Protein AF-A0A6M5YRH9-F1 (afdb_monomer)

Radius of gyration: 22.27 Å; Cα contacts (8 Å, |Δi|>4): 308; chains: 1; bounding box: 67×37×64 Å

Sequence (231 aa):
MSGNTPHVPVARMDIPPKGGAGCLIFTTLFVGFCVALSAFHLVTYSEPPTDGVVAAVLWLSLTTLTLGSAVYAAGGLGPCAVVCLGTFSSRTFVEVSLEGDRIVIAFGYEMFRRRFYYLTVARGQIVSLEMRSGQATALAGRDMDDWHVALWYRDPTRAKRKHIEGVRDDEVYVVCPPRAKVTTEVFLRSVVTFLCSVGVELHPVAKENAFRVVAIDGDPLTPPSPPGLSV

Nearest PDB structures (foldseek):
  4l9c-assembly1_A  TM=6.217E-01  e=6.849E+00  Homo sapiens
  5d3y-assembly2_B  TM=3.393E-01  e=4.853E+00  Homo sapiens

Structure (mmCIF, N/CA/C/O backbone):
data_AF-A0A6M5YRH9-F1
#
_entry.id   AF-A0A6M5YRH9-F1
#
loop_
_atom_site.group_PDB
_atom_site.id
_atom_site.type_symbol
_atom_site.label_atom_id
_atom_site.label_alt_id
_atom_site.label_comp_id
_atom_site.label_asym_id
_atom_site.label_entity_id
_atom_site.label_seq_id
_atom_site.pdbx_PDB_ins_code
_atom_site.Cartn_x
_atom_site.Cartn_y
_atom_site.Cartn_z
_atom_site.occupancy
_atom_site.B_iso_or_equiv
_atom_site.auth_seq_id
_atom_site.auth_comp_id
_atom_site.auth_asym_id
_atom_site.auth_atom_id
_atom_site.pdbx_PDB_model_num
ATOM 1 N N . MET A 1 1 ? 17.687 12.138 14.989 1.00 31.41 1 MET A N 1
ATOM 2 C CA . MET A 1 1 ? 18.124 10.866 15.599 1.00 31.41 1 MET A CA 1
ATOM 3 C C . MET A 1 1 ? 17.185 10.582 16.761 1.00 31.41 1 MET A C 1
ATOM 5 O O . MET A 1 1 ? 17.379 11.149 17.824 1.00 31.41 1 MET A O 1
ATOM 9 N N . SER A 1 2 ? 16.102 9.836 16.519 1.00 33.50 2 SER A N 1
ATOM 10 C CA . SER A 1 2 ? 15.152 9.440 17.569 1.00 33.50 2 SER A CA 1
ATOM 11 C C . SER A 1 2 ? 15.624 8.115 18.159 1.00 33.50 2 SER A C 1
ATOM 13 O O . SER A 1 2 ? 16.037 7.235 17.402 1.00 33.50 2 SER A O 1
ATOM 15 N N . GLY A 1 3 ? 15.649 8.014 19.486 1.00 35.12 3 GLY A N 1
ATOM 16 C CA . GLY A 1 3 ? 16.091 6.820 20.199 1.00 35.12 3 GLY A CA 1
ATOM 17 C C . GLY A 1 3 ? 15.254 5.604 19.812 1.00 35.12 3 GLY A C 1
ATOM 18 O O . GLY A 1 3 ? 14.036 5.690 19.717 1.00 35.12 3 GLY A O 1
ATOM 19 N N . ASN A 1 4 ? 15.928 4.479 19.575 1.00 41.78 4 ASN A N 1
ATOM 20 C CA . ASN A 1 4 ? 15.308 3.177 19.348 1.00 41.78 4 ASN A CA 1
ATOM 21 C C . ASN A 1 4 ? 14.729 2.677 20.682 1.00 41.78 4 ASN A C 1
ATOM 23 O O . ASN A 1 4 ? 15.358 1.891 21.392 1.00 41.78 4 ASN A O 1
ATOM 27 N N . THR A 1 5 ? 13.550 3.160 21.062 1.00 52.16 5 THR A N 1
ATOM 28 C CA . THR A 1 5 ? 12.736 2.480 22.070 1.00 52.16 5 THR A CA 1
ATOM 29 C C . THR A 1 5 ? 12.391 1.096 21.508 1.00 52.16 5 THR A C 1
ATOM 31 O O . THR A 1 5 ? 11.967 1.005 20.354 1.00 52.16 5 THR A O 1
ATOM 34 N N . PRO A 1 6 ? 12.620 -0.004 22.245 1.00 56.84 6 PRO A N 1
ATOM 35 C CA . PRO A 1 6 ? 12.314 -1.331 21.734 1.00 56.84 6 PRO A CA 1
ATOM 36 C C . PRO A 1 6 ? 10.804 -1.443 21.502 1.00 56.84 6 PRO A C 1
ATOM 38 O O . PRO A 1 6 ? 10.030 -1.452 22.454 1.00 56.84 6 PRO A O 1
ATOM 41 N N . HIS A 1 7 ? 10.386 -1.529 20.236 1.00 63.62 7 HIS A N 1
ATOM 42 C CA . HIS A 1 7 ? 9.017 -1.886 19.878 1.00 63.62 7 HIS A CA 1
ATOM 43 C C . HIS A 1 7 ? 8.740 -3.295 20.403 1.00 63.62 7 HIS A C 1
ATOM 45 O O . HIS A 1 7 ? 9.291 -4.271 19.888 1.00 63.62 7 HIS A O 1
ATOM 51 N N . VAL A 1 8 ? 7.913 -3.404 21.443 1.00 76.94 8 VAL A N 1
ATOM 52 C CA . VAL A 1 8 ? 7.476 -4.699 21.972 1.00 76.94 8 VAL A CA 1
ATOM 53 C C . VAL A 1 8 ? 6.206 -5.098 21.218 1.00 76.94 8 VAL A C 1
ATOM 55 O O . VAL A 1 8 ? 5.176 -4.445 21.406 1.00 76.94 8 VAL A O 1
ATOM 58 N N . PRO A 1 9 ? 6.249 -6.114 20.336 1.00 80.56 9 PRO A N 1
ATOM 59 C CA . PRO A 1 9 ? 5.064 -6.567 19.621 1.00 80.56 9 PRO A CA 1
ATOM 60 C C . PRO A 1 9 ? 4.100 -7.250 20.597 1.00 80.56 9 PRO A C 1
ATOM 62 O O . PRO A 1 9 ? 4.488 -8.162 21.325 1.00 80.56 9 PRO A O 1
ATOM 65 N N . VAL A 1 10 ? 2.844 -6.812 20.593 1.00 87.75 10 VAL A N 1
ATOM 66 C CA . VAL A 1 10 ? 1.770 -7.321 21.461 1.00 87.75 10 VAL A CA 1
ATOM 67 C C . VAL A 1 10 ? 0.847 -8.261 20.697 1.00 87.75 10 VAL A C 1
ATOM 69 O O . VAL A 1 10 ? 0.456 -9.305 21.209 1.00 87.75 10 VAL A O 1
ATOM 72 N N . ALA A 1 11 ? 0.508 -7.906 19.459 1.00 90.56 11 ALA A N 1
ATOM 73 C CA . ALA A 1 11 ? -0.385 -8.694 18.623 1.00 90.56 11 ALA A CA 1
ATOM 74 C C . ALA A 1 11 ? -0.007 -8.548 17.149 1.00 90.56 11 ALA A C 1
ATOM 76 O O . ALA A 1 11 ? 0.514 -7.516 16.724 1.00 90.56 11 ALA A O 1
ATOM 77 N N . ARG A 1 12 ? -0.289 -9.581 16.355 1.00 93.06 12 ARG A N 1
ATOM 78 C CA . ARG A 1 12 ? -0.036 -9.581 14.915 1.00 93.06 12 ARG A CA 1
ATOM 79 C C . ARG A 1 12 ? -1.147 -10.318 14.184 1.00 93.06 12 ARG A C 1
ATOM 81 O O . ARG A 1 12 ? -1.603 -11.363 14.637 1.00 93.06 12 ARG A O 1
ATOM 88 N N . MET A 1 13 ? -1.531 -9.778 13.036 1.00 94.25 13 MET A N 1
ATOM 89 C CA . MET A 1 13 ? -2.435 -10.410 12.085 1.00 94.25 13 MET A CA 1
ATOM 90 C C . MET A 1 13 ? -1.775 -10.404 10.708 1.00 94.25 13 MET A C 1
ATOM 92 O O . MET A 1 13 ? -1.251 -9.383 10.257 1.00 94.25 13 MET A O 1
ATOM 96 N N . ASP A 1 14 ? -1.796 -11.548 10.030 1.00 93.56 14 ASP A N 1
ATOM 97 C CA . ASP A 1 14 ? -1.289 -11.633 8.666 1.00 93.56 14 ASP A CA 1
ATOM 98 C C . ASP A 1 14 ? -2.288 -11.009 7.685 1.00 93.56 14 ASP A C 1
ATOM 100 O O . ASP A 1 14 ? -3.503 -11.212 7.756 1.00 93.56 14 ASP A O 1
ATOM 104 N N . ILE A 1 15 ? -1.750 -10.229 6.754 1.00 90.06 15 ILE A N 1
ATOM 105 C CA . ILE A 1 15 ? -2.497 -9.622 5.661 1.00 90.06 15 ILE A CA 1
ATOM 106 C C . ILE A 1 15 ? -2.317 -10.519 4.440 1.00 90.06 15 ILE A C 1
ATOM 108 O O . ILE A 1 15 ? -1.193 -10.949 4.160 1.00 90.06 15 ILE A O 1
ATOM 112 N N . PRO A 1 16 ? -3.384 -10.778 3.674 1.00 85.31 16 PRO A N 1
ATOM 113 C CA . PRO A 1 16 ? -3.266 -11.555 2.460 1.00 85.31 16 PRO A CA 1
ATOM 114 C C . PRO A 1 16 ? -2.267 -10.927 1.470 1.00 85.31 16 PRO A C 1
ATOM 116 O O . PRO A 1 16 ? -2.316 -9.713 1.251 1.00 85.31 16 PRO A O 1
ATOM 119 N N . PRO A 1 17 ? -1.398 -11.729 0.831 1.00 78.94 17 PRO A N 1
ATOM 120 C CA . PRO A 1 17 ? -0.328 -11.203 -0.004 1.00 78.94 17 PRO A CA 1
ATOM 121 C C . PRO A 1 17 ? -0.884 -10.424 -1.195 1.00 78.94 17 PRO A C 1
ATOM 123 O O . PRO A 1 17 ? -1.890 -10.811 -1.803 1.00 78.94 17 PRO A O 1
ATOM 126 N N . LYS A 1 18 ? -0.186 -9.340 -1.547 1.00 71.62 18 LYS A N 1
ATOM 127 C CA . LYS A 1 18 ? -0.423 -8.582 -2.776 1.00 71.62 18 LYS A CA 1
ATOM 128 C C . LYS A 1 18 ? 0.006 -9.457 -3.958 1.00 71.62 18 LYS A C 1
ATOM 130 O O . LYS A 1 18 ? 1.190 -9.604 -4.235 1.00 71.62 18 LYS A O 1
ATOM 135 N N . GLY A 1 19 ? -0.952 -10.102 -4.625 1.00 64.81 19 GLY A N 1
ATOM 136 C CA . GLY A 1 19 ? -0.691 -10.735 -5.920 1.00 64.81 19 GLY A CA 1
ATOM 137 C C . GLY A 1 19 ? -0.169 -9.683 -6.905 1.00 64.81 19 GLY A C 1
ATOM 138 O O . GLY A 1 19 ? -0.602 -8.536 -6.848 1.00 64.81 19 GLY A O 1
ATOM 139 N N . GLY A 1 20 ? 0.782 -10.039 -7.773 1.00 67.75 20 GLY A N 1
ATOM 140 C CA . GLY A 1 20 ? 1.305 -9.106 -8.785 1.00 67.75 20 GLY A CA 1
ATOM 141 C C . GLY A 1 20 ? 2.820 -9.098 -8.984 1.00 67.75 20 GLY A C 1
ATOM 142 O O . GLY A 1 20 ? 3.284 -8.484 -9.942 1.00 67.75 20 GLY A O 1
ATOM 143 N N . ALA A 1 21 ? 3.590 -9.821 -8.161 1.00 73.75 21 ALA A N 1
ATOM 144 C CA . ALA A 1 21 ? 5.048 -9.895 -8.300 1.00 73.75 21 ALA A CA 1
ATOM 145 C C . ALA A 1 21 ? 5.494 -10.284 -9.725 1.00 73.75 21 ALA A C 1
ATOM 147 O O . ALA A 1 21 ? 6.414 -9.679 -10.258 1.00 73.75 21 ALA A O 1
ATOM 148 N N . GLY A 1 22 ? 4.799 -11.220 -10.385 1.00 75.44 22 GLY A N 1
ATOM 149 C CA . GLY A 1 22 ? 5.120 -11.629 -11.761 1.00 75.44 22 GLY A CA 1
ATOM 150 C C . GLY A 1 22 ? 4.975 -10.507 -12.797 1.00 75.44 22 GLY A C 1
ATOM 151 O O . GLY A 1 22 ? 5.868 -10.310 -13.617 1.00 75.44 22 GLY A O 1
ATOM 152 N N . CYS A 1 23 ? 3.887 -9.731 -12.730 1.00 78.62 23 CYS A N 1
ATOM 153 C CA . CYS A 1 23 ? 3.669 -8.588 -13.624 1.00 78.62 23 CYS A CA 1
ATOM 154 C C . CYS A 1 23 ? 4.730 -7.502 -13.397 1.00 78.62 23 CYS A C 1
ATOM 156 O O . CYS A 1 23 ? 5.271 -6.942 -14.353 1.00 78.62 23 CYS A O 1
ATOM 158 N N . LEU A 1 24 ? 5.087 -7.260 -12.132 1.00 80.56 24 LEU A N 1
ATOM 159 C CA . LEU A 1 24 ? 6.126 -6.300 -11.785 1.00 80.56 24 LEU A CA 1
ATOM 160 C C . LEU A 1 24 ? 7.501 -6.748 -12.300 1.00 80.56 24 LEU A C 1
ATOM 162 O O . LEU A 1 24 ? 8.176 -5.947 -12.931 1.00 80.56 24 LEU A O 1
ATOM 166 N N . ILE A 1 25 ? 7.874 -8.026 -12.137 1.00 84.75 25 ILE A N 1
ATOM 167 C CA . ILE A 1 25 ? 9.122 -8.589 -12.691 1.00 84.75 25 ILE A CA 1
ATOM 168 C C . ILE A 1 25 ? 9.188 -8.364 -14.198 1.00 84.75 25 ILE A C 1
ATOM 170 O O . ILE A 1 25 ? 10.176 -7.825 -14.693 1.00 84.75 25 ILE A O 1
ATOM 174 N N . PHE A 1 26 ? 8.136 -8.752 -14.924 1.00 85.44 26 PHE A N 1
ATOM 175 C CA . PHE A 1 26 ? 8.095 -8.599 -16.374 1.00 85.44 26 PHE A CA 1
ATOM 176 C C . PHE A 1 26 ? 8.249 -7.131 -16.787 1.00 85.44 26 PHE A C 1
ATOM 178 O O . PHE A 1 26 ? 9.078 -6.807 -17.634 1.00 85.44 26 PHE A O 1
ATOM 185 N N . THR A 1 27 ? 7.512 -6.233 -16.130 1.00 85.12 27 THR A N 1
ATOM 186 C CA . THR A 1 27 ? 7.569 -4.793 -16.407 1.00 85.12 27 THR A CA 1
ATOM 187 C C . THR A 1 27 ? 8.955 -4.220 -16.107 1.00 85.12 27 THR A C 1
ATOM 189 O O . THR A 1 27 ? 9.494 -3.470 -16.917 1.00 85.12 27 THR A O 1
ATOM 192 N N . THR A 1 28 ? 9.577 -4.595 -14.985 1.00 86.88 28 THR A N 1
ATOM 193 C CA . THR A 1 28 ? 10.929 -4.144 -14.623 1.00 86.88 28 THR A CA 1
ATOM 194 C C . THR A 1 28 ? 11.976 -4.638 -15.618 1.00 86.88 28 THR A C 1
ATOM 196 O O . THR A 1 28 ? 12.829 -3.854 -16.029 1.00 86.88 28 THR A O 1
ATOM 199 N N . LEU A 1 29 ? 11.904 -5.902 -16.045 1.00 90.00 29 LEU A N 1
ATOM 200 C CA . LEU A 1 29 ? 12.811 -6.452 -17.056 1.00 90.00 29 LEU A CA 1
ATOM 201 C C . LEU A 1 29 ? 12.638 -5.754 -18.405 1.00 90.00 29 LEU A C 1
ATOM 203 O O . LEU A 1 29 ? 13.630 -5.400 -19.036 1.00 90.00 29 LEU A O 1
ATOM 207 N N . PHE A 1 30 ? 11.395 -5.511 -18.824 1.00 89.62 30 PHE A N 1
ATOM 208 C CA . PHE A 1 30 ? 11.094 -4.812 -20.069 1.00 89.62 30 PHE A CA 1
ATOM 209 C C . PHE A 1 30 ? 11.618 -3.370 -20.060 1.00 89.62 30 PHE A C 1
ATOM 211 O O . PHE A 1 30 ? 12.341 -2.967 -20.969 1.00 89.62 30 PHE A O 1
ATOM 218 N N . VAL A 1 31 ? 11.329 -2.604 -19.002 1.00 89.81 31 VAL A N 1
ATOM 219 C CA . VAL A 1 31 ? 11.841 -1.233 -18.851 1.00 89.81 31 VAL A CA 1
ATOM 220 C C . VAL A 1 31 ? 13.370 -1.229 -18.804 1.00 89.81 31 VAL A C 1
ATOM 222 O O . VAL A 1 31 ? 13.999 -0.429 -19.495 1.00 89.81 31 VAL A O 1
ATOM 225 N N . GLY A 1 32 ? 13.975 -2.152 -18.049 1.00 90.31 32 GLY A N 1
ATOM 226 C CA . GLY A 1 32 ? 15.427 -2.302 -17.968 1.00 90.31 32 GLY A CA 1
ATOM 227 C C . GLY A 1 32 ? 16.068 -2.610 -19.322 1.00 90.31 32 GLY A C 1
ATOM 228 O O . GLY A 1 32 ? 17.074 -1.997 -19.674 1.00 90.31 32 GLY A O 1
ATOM 229 N N . PHE A 1 33 ? 15.453 -3.490 -20.117 1.00 90.62 33 PHE A N 1
ATOM 230 C CA . PHE A 1 33 ? 15.881 -3.784 -21.483 1.00 90.62 33 PHE A CA 1
ATOM 231 C C . PHE A 1 33 ? 15.835 -2.535 -22.375 1.00 90.62 33 PHE A C 1
ATOM 233 O O . PHE A 1 33 ? 16.825 -2.225 -23.034 1.00 90.62 33 PHE A O 1
ATOM 240 N N . CYS A 1 34 ? 14.741 -1.767 -22.350 1.00 89.06 34 CYS A N 1
ATOM 241 C CA . CYS A 1 34 ? 14.615 -0.535 -23.137 1.00 89.06 34 CYS A CA 1
ATOM 242 C C . CYS A 1 34 ? 15.638 0.537 -22.725 1.00 89.06 34 CYS A C 1
ATOM 244 O O . CYS A 1 34 ? 16.188 1.235 -23.580 1.00 89.06 34 CYS A O 1
ATOM 246 N N . VAL A 1 35 ? 15.928 0.663 -21.426 1.00 91.38 35 VAL A N 1
ATOM 247 C CA . VAL A 1 35 ? 16.979 1.559 -20.914 1.00 91.38 35 VAL A CA 1
ATOM 248 C C . VAL A 1 35 ? 18.360 1.114 -21.401 1.00 91.38 35 VAL A C 1
ATOM 250 O O . VAL A 1 35 ? 19.118 1.942 -21.903 1.00 91.38 35 VAL A O 1
ATOM 253 N N . ALA A 1 36 ? 18.675 -0.181 -21.309 1.00 89.00 36 ALA A N 1
ATOM 254 C CA . ALA A 1 36 ? 19.944 -0.728 -21.786 1.00 89.00 36 ALA A CA 1
ATOM 255 C C . ALA A 1 36 ? 20.116 -0.529 -23.299 1.00 89.00 36 ALA A C 1
ATOM 257 O O . ALA A 1 36 ? 21.178 -0.099 -23.744 1.00 89.00 36 ALA A O 1
ATOM 258 N N . LEU A 1 37 ? 19.056 -0.763 -24.080 1.00 87.19 37 LEU A N 1
ATOM 259 C CA . LEU A 1 37 ? 19.041 -0.527 -25.522 1.00 87.19 37 LEU A CA 1
ATOM 260 C C . LEU A 1 37 ? 19.262 0.954 -25.856 1.00 87.19 37 LEU A C 1
ATOM 262 O O . LEU A 1 37 ? 20.043 1.265 -26.750 1.00 87.19 37 LEU A O 1
ATOM 266 N N . SER A 1 38 ? 18.623 1.862 -25.111 1.00 87.38 38 SER A N 1
ATOM 267 C CA . SER A 1 38 ? 18.791 3.313 -25.279 1.00 87.38 38 SER A CA 1
ATOM 268 C C . SER A 1 38 ? 20.228 3.747 -24.987 1.00 87.38 38 SER A C 1
ATOM 270 O O . SER A 1 38 ? 20.817 4.495 -25.762 1.00 87.38 38 SER A O 1
ATOM 272 N N . ALA A 1 39 ? 20.826 3.240 -23.906 1.00 85.62 39 ALA A N 1
ATOM 273 C CA . ALA A 1 39 ? 22.218 3.521 -23.564 1.00 85.62 39 ALA A CA 1
ATOM 274 C C . ALA A 1 39 ? 23.190 2.959 -24.613 1.00 85.62 39 ALA A C 1
ATOM 276 O O . ALA A 1 39 ? 24.107 3.657 -25.037 1.00 85.62 39 ALA A O 1
ATOM 277 N N . PHE A 1 40 ? 22.961 1.728 -25.079 1.00 85.19 40 PHE A N 1
ATOM 278 C CA . PHE A 1 40 ? 23.752 1.116 -26.146 1.00 85.19 40 PHE A CA 1
ATOM 279 C C . PHE A 1 40 ? 23.683 1.939 -27.438 1.00 85.19 40 PHE A C 1
ATOM 281 O O . PHE A 1 40 ? 24.715 2.255 -28.023 1.00 85.19 40 PHE A O 1
ATOM 288 N N . HIS A 1 41 ? 22.486 2.379 -27.837 1.00 82.56 41 HIS A N 1
ATOM 289 C CA . HIS A 1 41 ? 22.308 3.240 -29.008 1.00 82.56 41 HIS A CA 1
ATOM 290 C C . HIS A 1 41 ? 23.080 4.562 -28.909 1.00 82.56 41 HIS A C 1
ATOM 2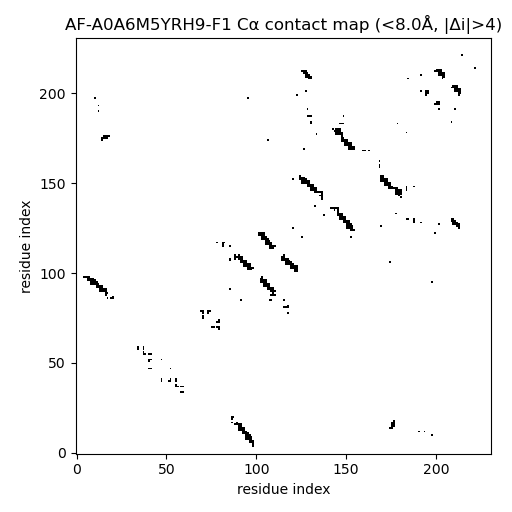92 O O . HIS A 1 41 ? 23.612 5.028 -29.913 1.00 82.56 41 HIS A O 1
ATOM 298 N N . LEU A 1 42 ? 23.165 5.155 -27.716 1.00 82.88 42 LEU A N 1
ATOM 299 C CA . LEU A 1 42 ? 23.901 6.402 -27.499 1.00 82.88 42 LEU A CA 1
ATOM 300 C C . LEU A 1 42 ? 25.425 6.213 -27.492 1.00 82.88 42 LEU A C 1
ATOM 302 O O . LEU A 1 42 ? 26.147 7.145 -27.828 1.00 82.88 42 LEU A O 1
ATOM 306 N N . VAL A 1 43 ? 25.918 5.036 -27.098 1.00 83.19 43 VAL A N 1
ATOM 307 C CA . VAL A 1 43 ? 27.360 4.760 -26.971 1.00 83.19 43 VAL A CA 1
ATOM 308 C C . VAL A 1 43 ? 27.963 4.208 -28.265 1.00 83.19 43 VAL A C 1
ATOM 310 O O . VAL A 1 43 ? 29.110 4.509 -28.581 1.00 83.19 43 VAL A O 1
ATOM 313 N N . THR A 1 44 ? 27.231 3.369 -28.999 1.00 79.75 44 THR A N 1
ATOM 314 C CA . THR A 1 44 ? 27.804 2.567 -30.095 1.00 79.75 44 THR A CA 1
ATOM 315 C C . THR A 1 44 ? 27.799 3.272 -31.450 1.00 79.75 44 THR A C 1
ATOM 317 O O . THR A 1 44 ? 28.625 2.953 -32.302 1.00 79.75 44 THR A O 1
ATOM 320 N N . TYR A 1 45 ? 26.903 4.231 -31.674 1.00 69.94 45 TYR A N 1
ATOM 321 C CA . TYR A 1 45 ? 26.813 4.922 -32.957 1.00 69.94 45 TYR A CA 1
ATOM 322 C C . TYR A 1 45 ? 27.588 6.243 -32.919 1.00 69.94 45 TYR A C 1
ATOM 324 O O . TYR A 1 45 ? 27.193 7.174 -32.226 1.00 69.94 45 TYR A O 1
ATOM 332 N N . SER A 1 46 ? 28.669 6.331 -33.699 1.00 60.31 46 SER A N 1
ATOM 333 C CA . SER A 1 46 ? 29.444 7.570 -33.883 1.00 60.31 46 SER A CA 1
ATOM 334 C C . SER A 1 46 ? 28.710 8.619 -34.732 1.00 60.31 46 SER A C 1
ATOM 336 O O . SER A 1 46 ? 28.926 9.811 -34.547 1.00 60.31 46 SER A O 1
ATOM 338 N N . GLU A 1 47 ? 27.814 8.181 -35.624 1.00 70.38 47 GLU A N 1
ATOM 339 C CA . GLU A 1 47 ? 26.862 9.019 -36.372 1.00 70.38 47 GLU A CA 1
ATOM 340 C C . GLU A 1 47 ? 25.457 8.418 -36.238 1.00 70.38 47 GLU A C 1
ATOM 342 O O . GLU A 1 47 ? 24.980 7.694 -37.116 1.00 70.38 47 GLU A O 1
ATOM 347 N N . PRO A 1 48 ? 24.800 8.604 -35.088 1.00 68.06 48 PRO A N 1
ATOM 348 C CA . PRO A 1 48 ? 23.496 8.014 -34.873 1.00 68.06 48 PRO A CA 1
ATOM 349 C C . PRO A 1 48 ? 22.442 8.732 -35.733 1.00 68.06 48 PRO A C 1
ATOM 351 O O . PRO A 1 48 ? 22.452 9.966 -35.808 1.00 68.06 48 PRO A O 1
ATOM 354 N N . PRO A 1 49 ? 21.489 8.003 -36.346 1.00 78.94 49 PRO A N 1
ATOM 355 C CA . PRO A 1 49 ? 20.328 8.637 -36.955 1.00 78.94 49 PRO A CA 1
ATOM 356 C C . PRO A 1 49 ? 19.630 9.493 -35.893 1.00 78.94 49 PRO A C 1
ATOM 358 O O . PRO A 1 49 ? 19.350 9.015 -34.788 1.00 78.94 49 PRO A O 1
ATOM 361 N N . THR A 1 50 ? 19.388 10.765 -36.213 1.00 79.69 50 THR A N 1
ATOM 362 C CA . THR A 1 50 ? 18.936 11.786 -35.255 1.00 79.69 50 THR A CA 1
ATOM 363 C C . THR A 1 50 ? 17.681 11.342 -34.503 1.00 79.69 50 THR A C 1
ATOM 365 O O . THR A 1 50 ? 17.604 11.495 -33.285 1.00 79.69 50 THR A O 1
ATOM 368 N N . ASP A 1 51 ? 16.756 10.680 -35.199 1.00 81.56 51 ASP A N 1
ATOM 369 C CA . ASP A 1 51 ? 15.509 10.156 -34.634 1.00 81.56 51 ASP A CA 1
ATOM 370 C C . ASP A 1 51 ? 15.748 9.125 -33.517 1.00 81.56 51 ASP A C 1
ATOM 372 O O . ASP A 1 51 ? 15.060 9.135 -32.496 1.00 81.56 51 ASP A O 1
ATOM 376 N N . GLY A 1 52 ? 16.760 8.264 -33.670 1.00 81.44 52 GLY A N 1
ATOM 377 C CA . GLY A 1 52 ? 17.110 7.242 -32.681 1.00 81.44 52 GLY A CA 1
ATOM 378 C C . GLY A 1 52 ? 17.709 7.838 -31.406 1.00 81.44 52 GLY A C 1
ATOM 379 O O . GLY A 1 52 ? 17.369 7.406 -30.304 1.00 81.44 52 GLY A O 1
ATOM 380 N N . VAL A 1 53 ? 18.545 8.873 -31.541 1.00 83.06 53 VAL A N 1
ATOM 381 C CA . VAL A 1 53 ? 19.081 9.622 -30.389 1.00 83.06 53 VAL A CA 1
ATOM 382 C C . VAL A 1 53 ? 17.962 10.326 -29.647 1.00 83.06 53 VAL A C 1
ATOM 384 O O . VAL A 1 53 ? 17.878 10.228 -28.425 1.00 83.06 53 VAL A O 1
ATOM 387 N N . VAL A 1 54 ? 17.090 11.022 -30.381 1.00 85.38 54 VAL A N 1
ATOM 388 C CA . VAL A 1 54 ? 15.968 11.759 -29.794 1.00 85.38 54 VAL A CA 1
ATOM 389 C C . VAL A 1 54 ? 15.057 10.801 -29.027 1.00 85.38 54 VAL A C 1
ATOM 391 O O . VAL A 1 54 ? 14.734 11.071 -27.871 1.00 85.38 54 VAL A O 1
ATOM 394 N N . ALA A 1 55 ? 14.710 9.649 -29.609 1.00 86.75 55 ALA A N 1
ATOM 395 C CA . ALA A 1 55 ? 13.907 8.632 -28.936 1.00 86.75 55 ALA A CA 1
ATOM 396 C C . ALA A 1 55 ? 14.584 8.090 -27.664 1.00 86.75 55 ALA A C 1
ATOM 398 O O . ALA A 1 55 ? 13.940 8.012 -26.616 1.00 86.75 55 ALA A O 1
ATOM 39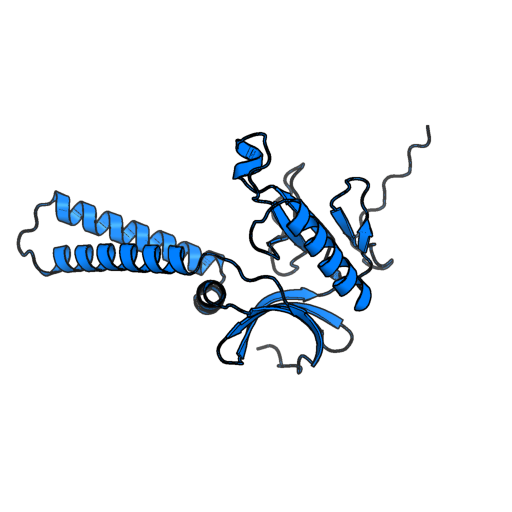9 N N . ALA A 1 56 ? 15.883 7.773 -27.722 1.00 87.50 56 ALA A N 1
ATOM 400 C CA . ALA A 1 56 ? 16.642 7.290 -26.569 1.00 87.50 56 ALA A CA 1
ATOM 401 C C . ALA A 1 56 ? 16.696 8.333 -25.437 1.00 87.50 56 ALA A C 1
ATOM 403 O O . ALA A 1 56 ? 16.450 8.008 -24.275 1.00 87.50 56 ALA A O 1
ATOM 404 N N . VAL A 1 57 ? 16.961 9.601 -25.767 1.00 88.19 57 VAL A N 1
ATOM 405 C CA . VAL A 1 57 ? 17.015 10.702 -24.793 1.00 88.19 57 VAL A CA 1
ATOM 406 C C . VAL A 1 57 ? 15.646 10.955 -24.159 1.00 88.19 57 VAL A C 1
ATOM 408 O O . VAL A 1 57 ? 15.560 11.109 -22.937 1.00 88.19 57 VAL A O 1
ATOM 411 N N . LEU A 1 58 ? 14.569 10.969 -24.951 1.00 90.25 58 LEU A N 1
ATOM 412 C CA . LEU A 1 58 ? 13.204 11.122 -24.438 1.00 90.25 58 LEU A CA 1
ATOM 413 C C . LEU A 1 58 ? 12.817 9.965 -23.511 1.00 90.25 58 LEU A C 1
ATOM 415 O O . LEU A 1 58 ? 12.277 10.205 -22.429 1.00 90.25 58 LEU A O 1
ATOM 419 N N . TRP A 1 59 ? 13.134 8.724 -23.889 1.00 90.31 59 TRP A N 1
ATOM 420 C CA . TRP A 1 59 ? 12.856 7.546 -23.068 1.00 90.31 59 TRP A CA 1
ATOM 421 C C . TRP A 1 59 ? 13.611 7.570 -21.735 1.00 90.31 59 TRP A C 1
ATOM 423 O O . TRP A 1 59 ? 13.019 7.339 -20.675 1.00 90.31 59 TRP A O 1
ATOM 433 N N . LEU A 1 60 ? 14.906 7.893 -21.769 1.00 91.50 60 LEU A N 1
ATOM 434 C CA . LEU A 1 60 ? 15.717 8.016 -20.559 1.00 91.50 60 LEU A CA 1
ATOM 435 C C . LEU A 1 60 ? 15.196 9.141 -19.664 1.00 91.50 60 LEU A C 1
ATOM 437 O O . LEU A 1 60 ? 15.012 8.918 -18.471 1.00 91.50 60 LEU A O 1
ATOM 441 N N . SER A 1 61 ? 14.858 10.300 -20.233 1.00 92.25 61 SER A N 1
ATOM 442 C CA . SER A 1 61 ? 14.301 11.432 -19.481 1.00 92.25 61 SER A CA 1
ATOM 443 C C . SER A 1 61 ? 12.991 11.061 -18.790 1.00 92.25 61 SER A C 1
ATOM 445 O O . SER A 1 61 ? 12.818 11.331 -17.602 1.00 92.25 61 SER A O 1
ATOM 447 N N . LEU A 1 62 ? 12.086 10.387 -19.506 1.00 92.75 62 LEU A N 1
ATOM 448 C CA . LEU A 1 62 ? 10.825 9.902 -18.951 1.00 92.75 62 LEU A CA 1
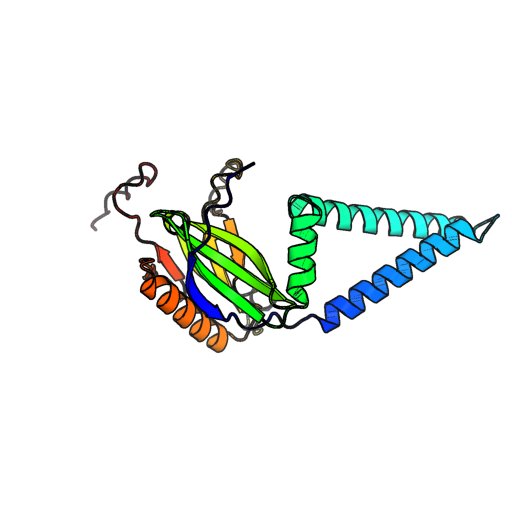ATOM 449 C C . LEU A 1 62 ? 11.058 8.899 -17.814 1.00 92.75 62 LEU A C 1
ATOM 451 O O . LEU A 1 62 ? 10.434 8.998 -16.755 1.00 92.75 62 LEU A O 1
ATOM 455 N N . THR A 1 63 ? 11.978 7.955 -18.002 1.00 90.81 63 THR A N 1
ATOM 456 C CA . THR A 1 63 ? 12.303 6.936 -16.994 1.00 90.81 63 THR A CA 1
ATOM 457 C C . THR A 1 63 ? 12.935 7.565 -15.749 1.00 90.81 63 THR A C 1
ATOM 459 O O . THR A 1 63 ? 12.556 7.247 -14.623 1.00 90.81 63 THR A O 1
ATOM 462 N N . THR A 1 64 ? 13.859 8.510 -15.920 1.00 90.56 64 THR A N 1
ATOM 463 C CA . THR A 1 64 ? 14.482 9.230 -14.804 1.00 90.56 64 THR A CA 1
ATOM 464 C C . THR A 1 64 ? 13.472 10.108 -14.070 1.00 90.56 64 THR A C 1
ATOM 466 O O . THR A 1 64 ? 13.471 10.126 -12.842 1.00 90.56 64 THR A O 1
ATOM 469 N N . LEU A 1 65 ? 12.576 10.792 -14.789 1.00 94.06 65 LEU A N 1
ATOM 470 C CA . LEU A 1 65 ? 11.543 11.636 -14.188 1.00 94.06 65 LEU A CA 1
ATOM 471 C C . LEU A 1 65 ? 10.539 10.811 -13.376 1.00 94.06 65 LEU A C 1
ATOM 473 O O . LEU A 1 65 ? 10.188 11.188 -12.258 1.00 94.06 65 LEU A O 1
ATOM 477 N N . THR A 1 66 ? 10.087 9.683 -13.923 1.00 89.69 66 THR A N 1
ATOM 478 C CA . THR A 1 66 ? 9.142 8.778 -13.252 1.00 89.69 66 THR A CA 1
ATOM 479 C C . THR A 1 66 ? 9.768 8.132 -12.020 1.00 89.69 66 THR A C 1
ATOM 481 O O . THR A 1 66 ? 9.168 8.178 -10.945 1.00 89.69 66 THR A O 1
ATOM 484 N N . LEU A 1 67 ? 10.998 7.617 -12.127 1.00 89.62 67 LEU A N 1
ATOM 485 C CA . LEU A 1 67 ? 11.728 7.065 -10.985 1.00 89.62 67 LEU A CA 1
ATOM 486 C C . LEU A 1 67 ? 12.010 8.137 -9.924 1.00 89.62 67 LEU A C 1
ATOM 488 O O . LEU A 1 67 ? 11.757 7.915 -8.743 1.00 89.62 67 LEU A O 1
ATOM 492 N N . GLY A 1 68 ? 12.480 9.315 -10.339 1.00 91.31 68 GLY A N 1
ATOM 493 C CA . GLY A 1 68 ? 12.753 10.441 -9.445 1.00 91.31 68 GLY A CA 1
ATOM 494 C C . GLY A 1 68 ? 11.504 10.896 -8.695 1.00 91.31 68 GLY A C 1
ATOM 495 O O . GLY A 1 68 ? 11.548 11.106 -7.485 1.00 91.31 68 GLY A O 1
ATOM 496 N N . SER A 1 69 ? 10.369 10.959 -9.391 1.00 90.12 69 SER A N 1
ATOM 497 C CA . SER A 1 69 ? 9.072 11.309 -8.810 1.00 90.12 69 SER A CA 1
ATOM 498 C C . SER A 1 69 ? 8.574 10.242 -7.832 1.00 90.12 69 SER A C 1
ATOM 500 O O . SER A 1 69 ? 8.077 10.589 -6.764 1.00 90.12 69 SER A O 1
ATOM 502 N N . ALA A 1 70 ? 8.755 8.952 -8.138 1.00 86.38 70 ALA A N 1
ATOM 503 C CA . ALA A 1 70 ? 8.420 7.858 -7.224 1.00 86.38 70 ALA A CA 1
ATOM 504 C C . ALA A 1 70 ? 9.276 7.893 -5.945 1.00 86.38 70 ALA A C 1
ATOM 506 O O . ALA A 1 70 ? 8.749 7.756 -4.841 1.00 86.38 70 ALA A O 1
ATOM 507 N N . VAL A 1 71 ? 10.583 8.138 -6.080 1.00 89.19 71 VAL A N 1
ATOM 508 C CA . VAL A 1 71 ? 11.514 8.287 -4.950 1.00 89.19 71 VAL A CA 1
ATOM 509 C C . VAL A 1 71 ? 11.152 9.502 -4.100 1.00 89.19 71 VAL A C 1
ATOM 511 O O . VAL A 1 71 ? 11.106 9.400 -2.875 1.00 89.19 71 VAL A O 1
ATOM 514 N N . TYR A 1 72 ? 10.860 10.637 -4.737 1.00 88.25 72 TYR A N 1
ATOM 515 C CA . TYR A 1 72 ? 10.436 11.854 -4.051 1.00 88.25 72 TYR A CA 1
ATOM 516 C C . TYR A 1 72 ? 9.122 11.641 -3.289 1.00 88.25 72 TYR A C 1
ATOM 518 O O . TYR A 1 72 ? 9.047 11.939 -2.099 1.00 88.25 72 TYR A O 1
ATOM 526 N N . ALA A 1 73 ? 8.114 11.052 -3.938 1.00 82.56 73 ALA A N 1
ATOM 527 C CA . ALA A 1 73 ? 6.814 10.775 -3.333 1.00 82.56 73 ALA A CA 1
ATOM 528 C C . ALA A 1 73 ? 6.897 9.789 -2.156 1.00 82.56 73 ALA A C 1
ATOM 530 O O . ALA A 1 73 ? 6.138 9.921 -1.197 1.00 82.56 73 ALA A O 1
ATOM 531 N N . ALA A 1 74 ? 7.827 8.832 -2.203 1.00 80.62 74 ALA A N 1
ATOM 532 C CA . ALA A 1 74 ? 8.079 7.897 -1.109 1.00 80.62 74 ALA A CA 1
ATOM 533 C C . ALA A 1 74 ? 8.851 8.521 0.072 1.00 80.62 74 ALA A C 1
ATOM 535 O O . ALA A 1 74 ? 8.960 7.890 1.119 1.00 80.62 74 ALA A O 1
ATOM 536 N N . GLY A 1 75 ? 9.403 9.732 -0.070 1.00 82.94 75 GLY A N 1
ATOM 537 C CA . GLY A 1 75 ? 10.242 10.360 0.957 1.00 82.94 75 GLY A CA 1
ATOM 538 C C . GLY A 1 75 ? 11.709 9.915 0.925 1.00 82.94 75 GLY A C 1
ATOM 539 O O . GLY A 1 75 ? 12.416 10.046 1.923 1.00 82.94 75 GLY A O 1
ATOM 540 N N . GLY A 1 76 ? 12.181 9.385 -0.208 1.00 88.25 76 GLY A N 1
ATOM 541 C CA . GLY A 1 76 ? 13.580 9.031 -0.445 1.00 88.25 76 GLY A CA 1
ATOM 542 C C . GLY A 1 76 ? 13.793 7.599 -0.940 1.00 88.25 76 GLY A C 1
ATOM 543 O O . GLY A 1 76 ? 12.867 6.796 -1.061 1.00 88.25 76 GLY A O 1
ATOM 544 N N . LEU A 1 77 ? 15.058 7.269 -1.225 1.00 87.50 77 LEU A N 1
ATOM 545 C CA . LEU A 1 77 ? 15.445 5.975 -1.805 1.00 87.50 77 LEU A CA 1
ATOM 546 C C . LEU A 1 77 ? 15.162 4.796 -0.868 1.00 87.50 77 LEU A C 1
ATOM 548 O O . LEU A 1 77 ? 14.697 3.757 -1.323 1.00 87.50 77 LEU A O 1
ATOM 552 N N . GLY A 1 78 ? 15.418 4.957 0.435 1.00 88.81 78 GLY A N 1
ATOM 553 C CA . GLY A 1 78 ? 15.190 3.908 1.434 1.00 88.81 78 GLY A CA 1
ATOM 554 C C . GLY A 1 78 ? 13.718 3.484 1.516 1.00 88.81 78 GLY A C 1
ATOM 555 O O . GLY A 1 78 ? 13.418 2.321 1.248 1.00 88.81 78 GLY A O 1
ATOM 556 N N . PRO A 1 79 ? 12.788 4.409 1.814 1.00 85.38 79 PRO A N 1
ATOM 557 C CA . PRO A 1 79 ? 11.354 4.120 1.801 1.00 85.38 79 PRO A CA 1
ATOM 558 C C . PRO A 1 79 ? 10.855 3.574 0.457 1.00 85.38 79 PRO A C 1
ATOM 560 O O . PRO A 1 79 ? 10.083 2.617 0.431 1.00 85.38 79 PRO A O 1
ATOM 563 N N . CYS A 1 80 ? 11.344 4.116 -0.665 1.00 86.69 80 CYS A N 1
ATOM 564 C CA . CYS A 1 80 ? 11.015 3.606 -1.997 1.00 86.69 80 CYS A CA 1
ATOM 565 C C . CYS A 1 80 ? 11.433 2.134 -2.158 1.00 86.69 80 CYS A C 1
ATOM 567 O O . CYS A 1 80 ? 10.629 1.303 -2.580 1.00 86.69 80 CYS A O 1
ATOM 569 N N . ALA A 1 81 ? 12.652 1.779 -1.742 1.00 87.12 81 ALA A N 1
ATOM 570 C CA . ALA A 1 81 ? 13.138 0.404 -1.779 1.00 87.12 81 ALA A CA 1
ATOM 571 C C . ALA A 1 81 ? 12.298 -0.534 -0.898 1.00 87.12 81 ALA A C 1
ATOM 573 O O . ALA A 1 81 ? 12.007 -1.651 -1.320 1.00 87.12 81 ALA A O 1
ATOM 574 N N . VAL A 1 82 ? 11.861 -0.081 0.283 1.00 87.25 82 VAL A N 1
ATOM 575 C CA . VAL A 1 82 ? 10.960 -0.845 1.165 1.00 87.25 82 VAL A CA 1
ATOM 576 C C . VAL A 1 82 ? 9.629 -1.139 0.468 1.00 87.25 82 VAL A C 1
ATOM 578 O O . VAL A 1 82 ? 9.171 -2.280 0.470 1.00 87.25 82 VAL A O 1
ATOM 581 N N . VAL A 1 83 ? 9.024 -0.147 -0.188 1.00 85.06 83 VAL A N 1
ATOM 582 C CA . VAL A 1 83 ? 7.776 -0.340 -0.946 1.00 85.06 83 VAL A CA 1
ATOM 583 C C . VAL A 1 83 ? 7.977 -1.322 -2.108 1.00 85.06 83 VAL A C 1
ATOM 585 O O . VAL A 1 83 ? 7.186 -2.254 -2.276 1.00 85.06 83 VAL A O 1
ATOM 588 N N . CYS A 1 84 ? 9.059 -1.165 -2.875 1.00 83.75 84 CYS A N 1
ATOM 589 C CA . CYS A 1 84 ? 9.378 -2.046 -3.998 1.00 83.75 84 CYS A CA 1
ATOM 590 C C . CYS A 1 84 ? 9.594 -3.496 -3.544 1.00 83.75 84 CYS A C 1
ATOM 592 O O . CYS A 1 84 ? 8.930 -4.401 -4.048 1.00 83.75 84 CYS A O 1
ATOM 594 N N . LEU A 1 85 ? 10.469 -3.722 -2.558 1.00 86.69 85 LEU A N 1
ATOM 595 C CA . LEU A 1 85 ? 10.762 -5.050 -2.004 1.00 86.69 85 LEU A CA 1
ATOM 596 C C . LEU A 1 85 ? 9.523 -5.706 -1.396 1.00 86.69 85 LEU A C 1
ATOM 598 O O . LEU A 1 85 ? 9.314 -6.911 -1.536 1.00 86.69 85 LEU A O 1
ATOM 602 N N . GLY A 1 86 ? 8.676 -4.900 -0.770 1.00 84.06 86 GLY A N 1
ATOM 603 C CA . GLY A 1 86 ? 7.419 -5.337 -0.203 1.00 84.06 86 GLY A CA 1
ATOM 604 C C . GLY A 1 86 ? 6.458 -5.986 -1.199 1.00 84.06 86 GLY A C 1
ATOM 605 O O . GLY A 1 86 ? 5.725 -6.906 -0.838 1.00 84.06 86 GLY A O 1
ATOM 606 N N . THR A 1 87 ? 6.528 -5.596 -2.474 1.00 81.50 87 THR A N 1
ATOM 607 C CA . THR A 1 87 ? 5.724 -6.202 -3.551 1.00 81.50 87 THR A CA 1
ATOM 608 C C . THR A 1 87 ? 6.124 -7.654 -3.842 1.00 81.50 87 THR A C 1
ATOM 610 O O . THR A 1 87 ? 5.328 -8.428 -4.370 1.00 81.50 87 THR A O 1
ATOM 613 N N . PHE A 1 88 ? 7.344 -8.047 -3.468 1.00 82.69 88 PHE A N 1
ATOM 614 C CA . PHE A 1 88 ? 7.853 -9.413 -3.610 1.00 82.69 88 PHE A CA 1
ATOM 615 C C . PHE A 1 88 ? 7.661 -10.260 -2.351 1.00 82.69 88 PHE A C 1
ATOM 617 O O . PHE A 1 88 ? 7.953 -11.457 -2.365 1.00 82.69 88 PHE A O 1
ATOM 624 N N . SER A 1 89 ? 7.207 -9.665 -1.246 1.00 84.75 89 SER A N 1
ATOM 625 C CA . SER A 1 89 ? 6.988 -10.422 -0.022 1.00 84.75 89 SER A CA 1
ATOM 626 C C . SER A 1 89 ? 5.677 -11.197 -0.084 1.00 84.75 89 SER A C 1
ATOM 628 O O . SER A 1 89 ? 4.608 -10.655 -0.355 1.00 84.75 89 SER A O 1
ATOM 630 N N . SER A 1 90 ? 5.759 -12.485 0.243 1.00 80.88 90 SER A N 1
ATOM 631 C CA . SER A 1 90 ? 4.594 -13.346 0.447 1.00 80.88 90 SER A CA 1
ATOM 632 C C . SER A 1 90 ? 3.951 -13.174 1.826 1.00 80.88 90 SER A C 1
ATOM 634 O O . SER A 1 90 ? 2.881 -13.729 2.067 1.00 80.88 90 SER A O 1
ATOM 636 N N . ARG A 1 91 ? 4.591 -12.432 2.739 1.00 88.56 91 ARG A N 1
ATOM 637 C CA . ARG A 1 91 ? 4.1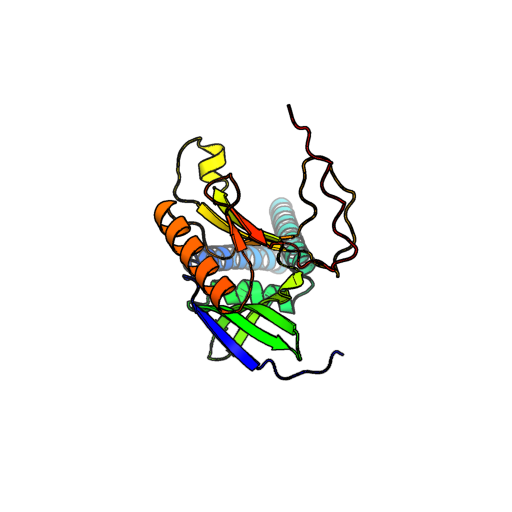73 -12.283 4.136 1.00 88.56 91 ARG A CA 1
ATOM 638 C C . ARG A 1 91 ? 3.995 -10.817 4.480 1.00 88.56 91 ARG A C 1
ATOM 640 O O . ARG A 1 91 ? 4.911 -10.174 4.984 1.00 88.56 91 ARG A O 1
ATOM 647 N N . THR A 1 92 ? 2.804 -10.302 4.225 1.00 91.94 92 THR A N 1
ATOM 648 C CA . THR A 1 92 ? 2.366 -8.991 4.711 1.00 91.94 92 THR A CA 1
ATOM 649 C C . THR A 1 92 ? 1.670 -9.132 6.058 1.00 91.94 92 THR A C 1
ATOM 651 O O . THR A 1 92 ? 1.037 -10.151 6.316 1.00 91.94 92 THR A O 1
ATOM 654 N N . PHE A 1 93 ? 1.776 -8.129 6.924 1.00 93.50 93 PHE A N 1
ATOM 655 C CA . PHE A 1 93 ? 1.180 -8.171 8.257 1.00 93.50 93 PHE A CA 1
ATOM 656 C C . PHE A 1 93 ? 0.742 -6.787 8.738 1.00 93.50 93 PHE A C 1
ATOM 658 O O . PHE A 1 93 ? 1.234 -5.756 8.270 1.00 93.50 93 PHE A O 1
ATOM 665 N N . VAL A 1 94 ? -0.161 -6.792 9.714 1.00 93.81 94 VAL A N 1
ATOM 666 C CA . VAL A 1 94 ? -0.384 -5.687 10.644 1.00 93.81 94 VAL A CA 1
ATOM 667 C C . VAL A 1 94 ? 0.087 -6.131 12.028 1.00 93.81 94 VAL A C 1
ATOM 669 O O . VAL A 1 94 ? -0.238 -7.224 12.492 1.00 93.81 94 VAL A O 1
ATOM 672 N N . GLU A 1 95 ? 0.910 -5.309 12.662 1.00 94.31 95 GLU A N 1
ATOM 673 C CA . GLU A 1 95 ? 1.505 -5.556 13.970 1.00 94.31 95 GLU A CA 1
ATOM 674 C C . GLU A 1 95 ? 1.141 -4.412 14.909 1.00 94.31 95 GLU A C 1
ATOM 676 O O . GLU A 1 95 ? 1.163 -3.243 14.531 1.00 94.31 95 GLU A O 1
ATOM 681 N N . VAL A 1 96 ? 0.796 -4.759 16.140 1.00 92.44 96 VAL A N 1
ATOM 682 C CA . VAL A 1 96 ? 0.507 -3.806 17.204 1.00 92.44 96 VAL A CA 1
ATOM 683 C C . VAL A 1 96 ? 1.653 -3.883 18.189 1.00 92.44 96 VAL A C 1
ATOM 685 O O . VAL A 1 96 ? 1.987 -4.965 18.674 1.00 92.44 96 VAL A O 1
ATOM 688 N N . SER A 1 97 ? 2.258 -2.740 18.475 1.00 91.81 97 SER A N 1
ATOM 689 C CA . SER A 1 97 ? 3.366 -2.612 19.412 1.00 91.81 97 SER A CA 1
ATOM 690 C C . SER A 1 97 ? 3.092 -1.513 20.429 1.00 91.81 97 SER A C 1
ATOM 692 O O . SER A 1 97 ? 2.276 -0.619 20.191 1.00 91.81 97 SER A O 1
ATOM 694 N N . LEU A 1 98 ? 3.770 -1.598 21.569 1.00 88.00 98 LEU A N 1
ATOM 695 C CA . LEU A 1 98 ? 3.770 -0.543 22.577 1.00 88.00 98 LEU A CA 1
ATOM 696 C C . LEU A 1 98 ? 5.042 0.291 22.444 1.00 88.00 98 LEU A C 1
ATOM 698 O O . LEU A 1 98 ? 6.149 -0.250 22.411 1.00 88.00 98 LEU A O 1
ATOM 702 N N . GLU A 1 99 ? 4.871 1.607 22.382 1.00 84.88 99 GLU A N 1
ATOM 703 C CA . GLU A 1 99 ? 5.940 2.597 22.466 1.00 84.88 99 GLU A CA 1
ATOM 704 C C . GLU A 1 99 ? 5.704 3.448 23.724 1.00 84.88 99 GLU A C 1
ATOM 706 O O . GLU A 1 99 ? 4.982 4.449 23.710 1.00 84.88 99 GLU A O 1
ATOM 711 N N . GLY A 1 100 ? 6.243 2.980 24.856 1.00 83.44 100 GLY A N 1
ATOM 712 C CA . GLY A 1 100 ? 5.829 3.457 26.180 1.00 83.44 100 GLY A CA 1
ATOM 713 C C . GLY A 1 100 ? 4.359 3.108 26.434 1.00 83.44 100 GLY A C 1
ATOM 714 O O . GLY A 1 100 ? 3.955 1.968 26.223 1.00 83.44 100 GLY A O 1
ATOM 715 N N . ASP A 1 101 ? 3.553 4.103 26.805 1.00 80.06 101 ASP A N 1
ATOM 716 C CA . ASP A 1 101 ? 2.101 3.944 26.999 1.00 80.06 101 ASP A CA 1
ATOM 717 C C . ASP A 1 101 ? 1.294 4.082 25.693 1.00 80.06 101 ASP A C 1
ATOM 719 O O . ASP A 1 101 ? 0.063 4.013 25.691 1.00 80.06 101 ASP A O 1
ATOM 723 N N . ARG A 1 102 ? 1.963 4.316 24.554 1.00 84.81 102 ARG A N 1
ATOM 724 C CA . ARG A 1 102 ? 1.294 4.527 23.266 1.00 84.81 102 ARG A CA 1
ATOM 725 C C . ARG A 1 102 ? 1.156 3.216 22.509 1.00 84.81 102 ARG A C 1
ATOM 727 O O . ARG A 1 102 ? 2.139 2.530 22.243 1.00 84.81 102 ARG A O 1
ATOM 734 N N . ILE A 1 103 ? -0.070 2.920 22.087 1.00 88.44 103 ILE A N 1
ATOM 735 C CA . ILE A 1 103 ? -0.357 1.818 21.166 1.00 88.44 103 ILE A CA 1
ATOM 736 C C . ILE A 1 103 ? -0.057 2.285 19.742 1.00 88.44 103 ILE A C 1
ATOM 738 O O . ILE A 1 103 ? -0.643 3.261 19.258 1.00 88.44 103 ILE A O 1
ATOM 742 N N . VAL A 1 104 ? 0.840 1.569 19.073 1.00 92.06 104 VAL A N 1
ATOM 743 C CA . VAL A 1 104 ? 1.300 1.845 17.714 1.00 92.06 104 VAL A CA 1
ATOM 744 C C . VAL A 1 104 ? 0.938 0.675 16.810 1.00 92.06 104 VAL A C 1
ATOM 746 O O . VAL A 1 104 ? 1.248 -0.477 17.108 1.00 92.06 104 VAL A O 1
AT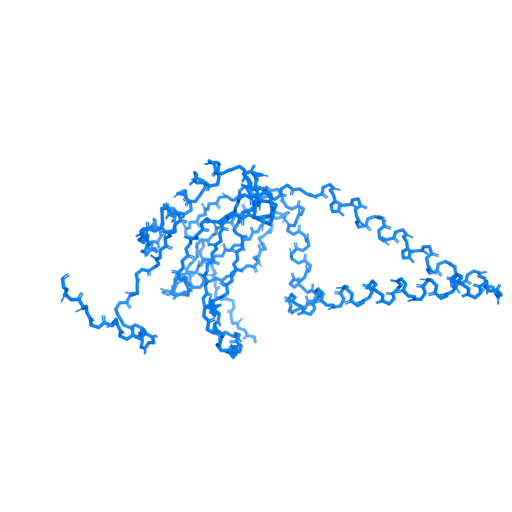OM 749 N N . ILE A 1 105 ? 0.289 0.975 15.691 1.00 92.88 105 ILE A N 1
ATOM 750 C CA . ILE A 1 105 ? -0.170 0.008 14.699 1.00 92.88 105 ILE A CA 1
ATOM 751 C C . ILE A 1 105 ? 0.696 0.175 13.455 1.00 92.88 105 ILE A C 1
ATOM 753 O O . ILE A 1 105 ? 0.705 1.231 12.823 1.00 92.88 105 ILE A O 1
ATOM 757 N N . ALA A 1 106 ? 1.439 -0.869 13.111 1.00 93.31 106 ALA A N 1
ATOM 758 C CA . ALA A 1 106 ? 2.371 -0.878 12.001 1.00 93.31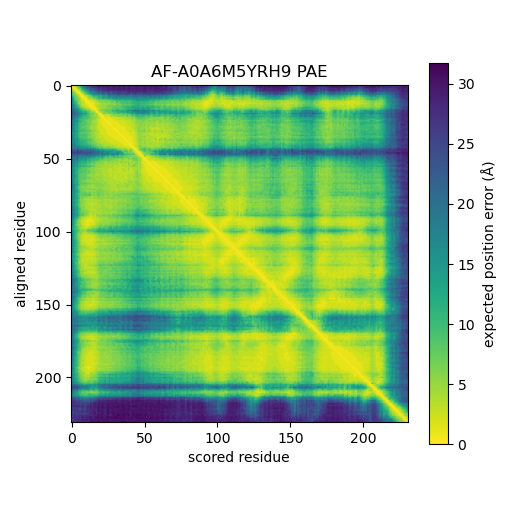 106 ALA A CA 1
ATOM 759 C C . ALA A 1 106 ? 1.923 -1.864 10.920 1.00 93.31 106 ALA A C 1
ATOM 761 O O . ALA A 1 106 ? 1.618 -3.024 11.190 1.00 93.31 106 ALA A O 1
ATOM 762 N N . PHE A 1 107 ? 1.915 -1.408 9.674 1.00 92.75 107 PHE A N 1
ATOM 763 C CA . PHE A 1 107 ? 1.642 -2.215 8.493 1.00 92.75 107 PHE A CA 1
ATOM 764 C C . PHE A 1 107 ? 2.953 -2.480 7.778 1.00 92.75 107 PHE A C 1
ATOM 766 O O . PHE A 1 107 ? 3.727 -1.559 7.510 1.00 92.75 107 PHE A O 1
ATOM 773 N N . GLY A 1 108 ? 3.205 -3.737 7.443 1.00 92.94 108 GLY A N 1
ATOM 774 C CA . GLY A 1 108 ? 4.507 -4.127 6.942 1.00 92.94 108 GLY A CA 1
ATOM 775 C C . GLY A 1 108 ? 4.523 -5.463 6.236 1.00 92.94 108 GLY A C 1
ATOM 776 O O . GLY A 1 108 ? 3.494 -6.047 5.887 1.00 92.94 108 GLY A O 1
ATOM 777 N N . TYR A 1 109 ? 5.739 -5.931 6.007 1.00 92.69 109 TYR A N 1
ATOM 778 C CA . TYR A 1 109 ? 6.012 -7.244 5.468 1.00 92.69 109 TYR A CA 1
ATOM 779 C C . TYR A 1 109 ? 7.260 -7.845 6.094 1.00 92.69 109 TYR A C 1
ATOM 781 O O . TYR A 1 109 ? 8.122 -7.160 6.652 1.00 92.69 109 TYR A O 1
ATOM 789 N N . GLU A 1 110 ? 7.350 -9.162 5.998 1.00 91.06 110 GLU A N 1
ATOM 790 C CA . GLU A 1 110 ? 8.494 -9.928 6.448 1.00 91.06 110 GLU A CA 1
ATOM 791 C C . GLU A 1 110 ? 9.227 -10.501 5.237 1.00 91.06 110 GLU A C 1
ATOM 793 O O . GLU A 1 110 ? 8.627 -11.116 4.352 1.00 91.06 110 GLU A O 1
ATOM 798 N N . MET A 1 111 ? 10.538 -10.292 5.181 1.00 88.75 111 MET A N 1
ATOM 799 C CA . MET A 1 111 ? 11.398 -10.839 4.138 1.00 88.75 111 MET A CA 1
ATOM 800 C C . MET A 1 111 ? 12.738 -11.227 4.753 1.00 88.75 111 MET A C 1
ATOM 802 O O . MET A 1 111 ? 13.316 -10.461 5.518 1.00 88.75 111 MET A O 1
ATOM 806 N N . PHE A 1 112 ? 13.220 -12.439 4.465 1.00 88.19 112 PHE A N 1
ATOM 807 C CA . PHE A 1 112 ? 14.455 -12.979 5.055 1.00 88.19 112 PHE A CA 1
ATOM 808 C C . PHE A 1 112 ? 14.492 -12.896 6.596 1.00 88.19 112 PHE A C 1
ATOM 810 O O . PHE A 1 112 ? 15.522 -12.569 7.183 1.00 88.19 112 PHE A O 1
ATOM 817 N N . ARG A 1 113 ? 13.349 -13.161 7.255 1.00 87.19 113 ARG A N 1
ATOM 818 C CA . ARG A 1 113 ? 13.144 -13.028 8.716 1.00 87.19 113 ARG A CA 1
ATOM 819 C C . ARG A 1 113 ? 13.383 -11.617 9.272 1.00 87.19 113 ARG A C 1
ATOM 821 O O . ARG A 1 113 ? 13.499 -11.441 10.482 1.00 87.19 113 ARG A O 1
ATOM 828 N N . ARG A 1 114 ? 13.455 -10.604 8.408 1.00 88.62 114 ARG A N 1
ATOM 829 C CA . ARG A 1 114 ? 13.500 -9.191 8.784 1.00 88.62 114 ARG A CA 1
ATOM 830 C C . ARG A 1 114 ? 12.141 -8.557 8.530 1.00 88.62 114 ARG A C 1
ATOM 832 O O . ARG A 1 114 ? 11.487 -8.862 7.532 1.00 88.62 114 ARG A O 1
ATOM 839 N N . ARG A 1 115 ? 11.726 -7.691 9.451 1.00 91.00 115 ARG A N 1
ATOM 840 C CA . ARG A 1 115 ? 10.484 -6.923 9.358 1.00 91.00 115 ARG A CA 1
ATOM 841 C C . ARG A 1 115 ? 10.772 -5.577 8.721 1.00 91.00 115 ARG A C 1
ATOM 843 O O . ARG A 1 115 ? 11.748 -4.917 9.075 1.00 91.00 115 ARG A O 1
ATOM 850 N N . PHE A 1 116 ? 9.903 -5.187 7.808 1.00 91.25 116 PHE A N 1
ATOM 851 C CA . PHE A 1 116 ? 9.928 -3.898 7.147 1.00 91.25 116 PHE A CA 1
ATOM 852 C C . PHE A 1 116 ? 8.539 -3.288 7.261 1.00 91.25 116 PHE A C 1
ATOM 854 O O . PHE A 1 116 ? 7.542 -3.980 7.059 1.00 91.25 116 PHE A O 1
ATOM 861 N N . TYR A 1 117 ? 8.474 -2.004 7.589 1.00 91.12 117 TYR A N 1
ATOM 862 C CA . TYR A 1 117 ? 7.218 -1.306 7.834 1.00 91.12 117 TYR A CA 1
ATOM 863 C C . TYR A 1 117 ? 6.982 -0.292 6.719 1.00 91.12 117 TYR A C 1
ATOM 865 O O . TYR A 1 117 ? 7.852 0.526 6.428 1.00 91.12 117 TYR A O 1
ATOM 873 N N . TYR A 1 118 ? 5.814 -0.371 6.083 1.00 88.88 118 TYR A N 1
ATOM 874 C CA . TYR A 1 118 ? 5.358 0.624 5.112 1.00 88.88 118 TYR A CA 1
ATOM 875 C C . TYR A 1 118 ? 4.805 1.858 5.812 1.00 88.88 118 TYR A C 1
ATOM 877 O O . TYR A 1 118 ? 4.986 2.976 5.342 1.00 88.88 118 TYR A O 1
ATOM 885 N N . LEU A 1 119 ? 4.080 1.624 6.905 1.00 90.31 119 LEU A N 1
ATOM 886 C CA . LEU A 1 119 ? 3.323 2.638 7.609 1.00 90.31 119 LEU A CA 1
ATOM 887 C C . LEU A 1 119 ? 3.277 2.292 9.093 1.00 90.31 119 LEU A C 1
ATOM 889 O O . LEU A 1 119 ? 2.993 1.153 9.454 1.00 90.31 119 LEU A O 1
ATOM 893 N N . THR A 1 120 ? 3.479 3.301 9.928 1.00 91.44 120 THR A N 1
ATOM 894 C CA . THR A 1 120 ? 3.348 3.213 11.380 1.00 91.44 120 THR A CA 1
ATOM 895 C C . THR A 1 120 ? 2.419 4.332 11.831 1.00 91.44 120 THR A C 1
ATOM 897 O O . THR A 1 120 ? 2.684 5.496 11.544 1.00 91.44 120 THR A O 1
ATOM 900 N N . VAL A 1 121 ? 1.320 3.983 12.499 1.00 91.25 121 VAL A N 1
ATOM 901 C CA . VAL A 1 121 ? 0.266 4.918 12.917 1.00 91.25 121 VAL A CA 1
ATOM 902 C C . VAL A 1 121 ? -0.014 4.720 14.399 1.00 91.25 121 VAL A C 1
ATOM 904 O O . VAL A 1 121 ? -0.225 3.597 14.854 1.00 91.25 121 VAL A O 1
ATOM 907 N N . ALA A 1 122 ? -0.041 5.800 15.174 1.00 90.44 122 ALA A N 1
ATOM 908 C CA . ALA A 1 122 ? -0.487 5.729 16.560 1.00 90.44 122 ALA A CA 1
ATOM 909 C C . ALA A 1 122 ? -2.003 5.484 16.615 1.00 90.44 122 ALA A C 1
ATOM 911 O O . ALA A 1 122 ? -2.745 6.014 15.791 1.00 90.44 122 ALA A O 1
ATOM 912 N N . ARG A 1 123 ? -2.495 4.753 17.623 1.00 88.69 123 ARG A N 1
ATOM 913 C CA . ARG A 1 123 ? -3.936 4.479 17.799 1.00 88.69 123 ARG A CA 1
ATOM 914 C C . ARG A 1 123 ? -4.807 5.733 17.634 1.00 88.69 123 ARG A C 1
ATOM 916 O O . ARG A 1 123 ? -5.787 5.692 16.900 1.00 88.69 123 ARG A O 1
ATOM 923 N N . GLY A 1 124 ? -4.434 6.842 18.278 1.00 85.88 124 GLY A N 1
ATOM 924 C CA . GLY A 1 124 ? -5.193 8.101 18.238 1.00 85.88 124 GLY A CA 1
ATOM 925 C C . GLY A 1 124 ? -5.177 8.832 16.889 1.00 85.88 124 GLY A C 1
ATOM 926 O O . GLY A 1 124 ? -5.910 9.795 16.710 1.00 85.88 124 GLY A O 1
ATOM 927 N N . GLN A 1 125 ? -4.354 8.397 15.933 1.00 89.50 125 GLN A N 1
ATOM 928 C CA . GLN A 1 125 ? -4.312 8.963 14.582 1.00 89.50 125 GLN A CA 1
ATOM 929 C C . GLN A 1 125 ? -5.263 8.250 13.619 1.00 89.50 125 GLN A C 1
ATOM 931 O O . GLN A 1 125 ? -5.510 8.768 12.531 1.00 89.50 125 GLN A O 1
ATOM 936 N N . ILE A 1 126 ? -5.783 7.073 13.975 1.00 89.75 126 ILE A N 1
ATOM 937 C CA . ILE A 1 126 ? -6.727 6.344 13.128 1.00 89.75 126 ILE A CA 1
ATOM 938 C C . ILE A 1 126 ? -8.075 7.057 13.160 1.00 89.75 126 ILE A C 1
ATOM 940 O O . ILE A 1 126 ? -8.632 7.308 14.222 1.00 89.75 126 ILE A O 1
ATOM 944 N N . VAL A 1 127 ? -8.614 7.350 11.979 1.00 89.56 127 VAL A N 1
ATOM 945 C CA . VAL A 1 127 ? -9.905 8.029 11.826 1.00 89.56 127 VAL A CA 1
ATOM 946 C C . VAL A 1 127 ? -10.994 7.025 11.481 1.00 89.56 127 VAL A C 1
ATOM 948 O O . VAL A 1 127 ? -12.058 6.996 12.101 1.00 89.56 127 VAL A O 1
ATOM 951 N N . SER A 1 128 ? -10.750 6.197 10.467 1.00 90.25 128 SER A N 1
ATOM 952 C CA . SER A 1 128 ? -11.732 5.215 10.014 1.00 90.25 128 SER A CA 1
ATOM 953 C C . SER A 1 128 ? -11.112 4.103 9.193 1.00 90.25 128 SER A C 1
ATOM 955 O O . SER A 1 128 ? -10.112 4.309 8.510 1.00 90.25 128 SER A O 1
ATOM 957 N N . LEU A 1 129 ? -11.781 2.959 9.186 1.00 91.88 129 LEU A N 1
ATOM 958 C CA . LEU A 1 129 ? -11.510 1.845 8.296 1.00 91.88 129 LEU A CA 1
ATOM 959 C C . LEU A 1 129 ? -12.719 1.650 7.381 1.00 91.88 129 LEU A C 1
ATOM 961 O O . LEU A 1 129 ? -13.844 1.498 7.855 1.00 91.88 129 LEU A O 1
ATOM 965 N N . GLU A 1 130 ? -12.505 1.685 6.073 1.00 92.38 130 GLU A N 1
ATOM 966 C CA . GLU A 1 130 ? -13.588 1.680 5.089 1.00 92.38 130 GLU A CA 1
ATOM 967 C C . GLU A 1 130 ? -13.294 0.690 3.970 1.00 92.38 130 GLU A C 1
ATOM 969 O O . GLU A 1 130 ? -12.166 0.606 3.485 1.00 92.38 130 GLU A O 1
ATOM 974 N N . MET A 1 131 ? -14.314 -0.030 3.513 1.00 92.31 131 MET A N 1
ATOM 975 C CA . MET A 1 131 ? -14.225 -0.771 2.261 1.00 92.31 131 MET A CA 1
ATOM 976 C C . MET A 1 131 ? -14.584 0.150 1.096 1.00 92.31 131 MET A C 1
ATOM 978 O O . MET A 1 131 ? -15.622 0.816 1.112 1.00 92.31 131 MET A O 1
ATOM 982 N N . ARG A 1 132 ? -13.737 0.175 0.064 1.00 89.94 132 ARG A N 1
ATOM 983 C CA . ARG A 1 132 ? -13.954 0.970 -1.148 1.00 89.94 132 ARG A CA 1
ATOM 984 C C . ARG A 1 132 ? -13.784 0.118 -2.398 1.00 89.94 132 ARG A C 1
ATOM 986 O O . ARG A 1 132 ? -12.973 -0.806 -2.432 1.00 89.94 132 ARG A O 1
ATOM 993 N N . SER A 1 133 ? -14.563 0.446 -3.423 1.00 90.19 133 SER A N 1
ATOM 994 C CA . SER A 1 133 ? -14.391 -0.102 -4.764 1.00 90.19 133 SER A CA 1
ATOM 995 C C . SER A 1 133 ? -13.149 0.501 -5.416 1.00 90.19 133 SER A C 1
ATOM 997 O O . SER A 1 133 ? -12.819 1.669 -5.181 1.00 90.19 133 SER A O 1
ATOM 999 N N . GLY A 1 134 ? -12.471 -0.280 -6.246 1.00 86.75 134 GLY A N 1
ATOM 1000 C CA . GLY A 1 134 ? -11.385 0.217 -7.073 1.00 86.75 134 GLY A CA 1
ATOM 1001 C C . GLY A 1 134 ? -11.895 1.009 -8.278 1.00 86.75 134 GLY A C 1
ATOM 1002 O O . GLY A 1 134 ? -13.088 1.291 -8.439 1.00 86.75 134 GLY A O 1
ATOM 1003 N N . GLN A 1 135 ? -10.947 1.399 -9.128 1.00 88.12 135 GLN A N 1
ATOM 1004 C CA . GLN A 1 135 ? -11.223 2.187 -10.324 1.00 88.12 135 GLN A CA 1
ATOM 1005 C C . GLN A 1 135 ? -12.015 1.398 -11.378 1.00 88.12 135 GLN A C 1
ATOM 1007 O O . GLN A 1 135 ? -12.821 1.992 -12.090 1.00 88.12 135 GLN A O 1
ATOM 1012 N N . ALA A 1 136 ? -11.820 0.081 -11.482 1.00 85.19 136 ALA A N 1
ATOM 1013 C CA . ALA A 1 136 ? -12.492 -0.741 -12.481 1.00 85.19 136 ALA A CA 1
ATOM 1014 C C . ALA A 1 136 ? -13.988 -0.874 -12.174 1.00 85.19 136 ALA A C 1
ATOM 1016 O O . ALA A 1 136 ? -14.798 -0.633 -13.066 1.00 85.19 136 ALA A O 1
ATOM 1017 N N . THR A 1 137 ? -14.372 -1.157 -10.924 1.00 88.19 137 THR A N 1
ATOM 1018 C CA . THR A 1 137 ? -15.793 -1.186 -10.523 1.00 88.19 137 THR A CA 1
ATOM 1019 C C . THR A 1 137 ? -16.434 0.193 -10.669 1.00 88.19 137 THR A C 1
ATOM 1021 O O . THR A 1 137 ? -17.551 0.306 -11.173 1.00 88.19 137 THR A O 1
ATOM 1024 N N . ALA A 1 138 ? -15.717 1.259 -10.286 1.00 86.44 138 ALA A N 1
ATOM 1025 C CA . ALA A 1 138 ? -16.226 2.626 -10.395 1.00 86.44 138 ALA A CA 1
ATOM 1026 C C . ALA A 1 138 ? -16.503 3.045 -11.851 1.00 86.44 138 ALA A C 1
ATOM 1028 O O . ALA A 1 138 ? -17.516 3.687 -12.116 1.00 86.44 138 ALA A O 1
ATOM 1029 N N . LEU A 1 139 ? -15.627 2.676 -12.793 1.00 89.44 139 LEU A N 1
ATOM 1030 C CA . LEU A 1 139 ? -15.787 3.000 -14.214 1.00 89.44 139 LEU A CA 1
ATOM 1031 C C . LEU A 1 139 ? -16.783 2.085 -14.929 1.00 89.44 139 LEU A C 1
ATOM 1033 O O . LEU A 1 139 ? -17.511 2.540 -15.807 1.00 89.44 139 LEU A O 1
ATOM 1037 N N . ALA A 1 140 ? -16.809 0.797 -14.583 1.00 88.50 140 ALA A N 1
ATOM 1038 C CA . ALA A 1 140 ? -17.650 -0.180 -15.265 1.00 88.50 140 ALA A CA 1
ATOM 1039 C C . ALA A 1 140 ? -19.127 -0.109 -14.843 1.00 88.50 140 ALA A C 1
ATOM 1041 O O . ALA A 1 140 ? -19.973 -0.693 -15.517 1.00 88.50 140 ALA A O 1
ATOM 1042 N N . GLY A 1 141 ? -19.443 0.546 -13.718 1.00 87.75 141 GLY A N 1
ATOM 1043 C CA . GLY A 1 141 ? -20.803 0.595 -13.164 1.00 87.75 141 GLY A CA 1
ATOM 1044 C C . GLY A 1 141 ? -21.327 -0.768 -12.687 1.00 87.75 141 GLY A C 1
ATOM 1045 O O . GLY A 1 141 ? -22.517 -0.919 -12.425 1.00 87.75 141 GLY A O 1
ATOM 1046 N N . ARG A 1 142 ? -20.445 -1.766 -12.582 1.00 88.94 142 ARG A N 1
ATOM 1047 C CA . ARG A 1 142 ? -20.717 -3.126 -12.103 1.00 88.94 142 ARG A CA 1
ATOM 1048 C C . ARG A 1 142 ?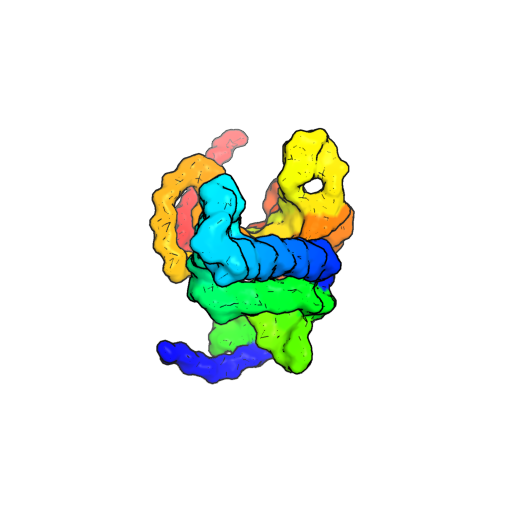 -19.536 -3.616 -11.278 1.00 88.94 142 ARG A C 1
ATOM 1050 O O . ARG A 1 142 ? -18.435 -3.096 -11.433 1.00 88.94 142 ARG A O 1
ATOM 1057 N N . ASP A 1 143 ? -19.763 -4.624 -10.445 1.00 89.56 143 ASP A N 1
ATOM 1058 C CA . ASP A 1 143 ? -18.697 -5.238 -9.652 1.00 89.56 143 ASP A CA 1
ATOM 1059 C C . ASP A 1 143 ? -17.644 -5.896 -10.562 1.00 89.56 143 ASP A C 1
ATOM 1061 O O . ASP A 1 143 ? -17.983 -6.711 -11.424 1.00 89.56 143 ASP A O 1
ATOM 1065 N N . MET A 1 144 ? -16.385 -5.494 -10.393 1.00 91.75 144 MET A N 1
ATOM 1066 C CA . MET A 1 144 ? -15.214 -5.975 -11.133 1.00 91.75 144 MET A CA 1
ATOM 1067 C C . MET A 1 144 ? -14.177 -6.629 -10.204 1.00 91.75 144 MET A C 1
ATOM 1069 O O . MET A 1 144 ? -13.010 -6.737 -10.577 1.00 91.75 144 MET A O 1
ATOM 1073 N N . ASP A 1 145 ? -14.581 -7.037 -8.995 1.00 90.50 145 ASP A N 1
ATOM 1074 C CA . ASP A 1 145 ? -13.725 -7.714 -8.010 1.00 90.50 145 ASP A CA 1
ATOM 1075 C C . ASP A 1 145 ? -12.468 -6.918 -7.605 1.00 90.50 145 ASP A C 1
ATOM 1077 O O . ASP A 1 145 ? -11.419 -7.482 -7.282 1.00 90.50 145 ASP A O 1
ATOM 1081 N N . ASP A 1 146 ? -12.565 -5.588 -7.587 1.00 91.31 146 ASP A N 1
ATOM 1082 C CA . ASP A 1 146 ? -11.458 -4.675 -7.278 1.00 91.31 146 ASP A CA 1
ATOM 1083 C C . ASP A 1 146 ? -11.638 -3.930 -5.939 1.00 91.31 146 ASP A C 1
ATOM 1085 O O . ASP A 1 146 ? -11.149 -2.813 -5.741 1.00 91.31 146 ASP A O 1
ATOM 1089 N N . TRP A 1 147 ? -12.326 -4.556 -4.985 1.00 92.19 147 TRP A N 1
ATOM 1090 C CA . TRP A 1 147 ? -12.592 -3.982 -3.669 1.00 92.19 147 TRP A CA 1
ATOM 1091 C C . TRP A 1 147 ? -11.380 -4.073 -2.753 1.00 92.19 147 TRP A C 1
ATOM 1093 O O . TRP A 1 147 ? -10.660 -5.069 -2.750 1.00 92.19 147 TRP A O 1
ATOM 1103 N N . HIS A 1 148 ? -11.180 -3.057 -1.920 1.00 92.25 148 HIS A N 1
ATOM 1104 C CA . HIS A 1 148 ? -10.071 -2.995 -0.974 1.00 92.25 148 HIS A CA 1
ATOM 1105 C C . HIS A 1 148 ? -10.491 -2.354 0.351 1.00 92.25 148 HIS A C 1
ATOM 1107 O O . HIS A 1 148 ? -11.470 -1.610 0.427 1.00 92.25 148 HIS A O 1
ATOM 1113 N N . VAL A 1 149 ? -9.721 -2.635 1.403 1.00 93.44 149 VAL A N 1
ATOM 1114 C CA . VAL A 1 149 ? -9.858 -1.983 2.710 1.00 93.44 149 VAL A CA 1
ATOM 1115 C C . VAL A 1 149 ? -8.888 -0.809 2.791 1.00 93.44 149 VAL A C 1
ATOM 1117 O O . VAL A 1 149 ? -7.682 -0.973 2.598 1.00 93.44 149 VAL A O 1
ATOM 1120 N N . ALA A 1 150 ? -9.422 0.371 3.086 1.00 92.56 150 ALA A N 1
ATOM 1121 C CA . ALA A 1 150 ? -8.698 1.621 3.236 1.00 92.56 150 ALA A CA 1
ATOM 1122 C C . ALA A 1 150 ? -8.707 2.071 4.703 1.00 92.56 150 ALA A C 1
ATOM 1124 O O . ALA A 1 150 ? -9.762 2.203 5.325 1.00 92.56 150 ALA A O 1
ATOM 1125 N N . LEU A 1 151 ? -7.519 2.325 5.241 1.00 93.44 151 LEU A N 1
ATOM 1126 C CA . LEU A 1 151 ? -7.304 2.963 6.530 1.00 93.44 151 LEU A CA 1
ATOM 1127 C C . LEU A 1 151 ? -7.127 4.463 6.313 1.00 93.44 151 LEU A C 1
ATOM 1129 O O . LEU A 1 151 ? -6.186 4.881 5.642 1.00 93.44 151 LEU A O 1
ATOM 1133 N N . TRP A 1 152 ? -8.002 5.255 6.916 1.00 91.81 152 TRP A N 1
ATOM 1134 C CA . TRP A 1 152 ? -7.869 6.704 6.984 1.00 91.81 152 TRP A CA 1
ATOM 1135 C C . TRP A 1 152 ? -7.212 7.101 8.296 1.00 91.81 152 TRP A C 1
ATOM 1137 O O . TRP A 1 152 ? -7.653 6.664 9.366 1.00 91.81 152 TRP A O 1
ATOM 1147 N N . TYR A 1 153 ? -6.179 7.930 8.221 1.00 91.44 153 TYR A N 1
ATOM 1148 C CA . TYR A 1 153 ? -5.416 8.360 9.384 1.00 91.44 153 TYR A CA 1
ATOM 1149 C C . TYR A 1 153 ? -4.943 9.809 9.255 1.00 91.44 153 TYR A C 1
ATOM 1151 O O . TYR A 1 153 ? -4.827 10.355 8.160 1.00 91.44 153 TYR A O 1
ATOM 1159 N N . ARG A 1 154 ? -4.655 10.440 10.392 1.00 88.44 154 ARG A N 1
ATOM 1160 C CA . ARG A 1 154 ? -4.074 11.784 10.449 1.00 88.44 154 ARG A CA 1
ATOM 1161 C C . ARG A 1 154 ? -2.567 11.689 10.612 1.00 88.44 154 ARG A C 1
ATOM 1163 O O . ARG A 1 154 ? -2.083 11.187 11.625 1.00 88.44 154 ARG A O 1
ATOM 1170 N N . ASP A 1 155 ? -1.833 12.216 9.641 1.00 83.25 155 ASP A N 1
ATOM 1171 C CA . ASP A 1 155 ? -0.385 12.369 9.736 1.00 83.25 155 ASP A CA 1
ATOM 1172 C C . ASP A 1 155 ? -0.041 13.781 10.247 1.00 83.25 155 ASP A C 1
ATOM 1174 O O . ASP A 1 155 ? -0.216 14.753 9.509 1.00 83.25 155 ASP A O 1
ATOM 1178 N N . PRO A 1 156 ? 0.452 13.934 11.490 1.00 76.25 156 PRO A N 1
ATOM 1179 C CA . PRO A 1 156 ? 0.795 15.241 12.045 1.00 76.25 156 PRO A CA 1
ATOM 1180 C C . PRO A 1 156 ? 2.024 15.868 11.376 1.00 76.25 156 PRO A C 1
ATOM 1182 O O . PRO A 1 156 ? 2.266 17.060 11.550 1.00 76.25 156 PRO A O 1
ATOM 1185 N N . THR A 1 157 ? 2.822 15.082 10.645 1.00 73.31 157 THR A N 1
ATOM 1186 C CA . THR A 1 157 ? 4.047 15.559 9.994 1.00 73.31 157 THR A CA 1
ATOM 1187 C C . THR A 1 157 ? 3.792 16.145 8.609 1.00 73.31 157 THR A C 1
ATOM 1189 O O . THR A 1 157 ? 4.623 16.900 8.098 1.00 73.31 157 THR A O 1
ATOM 1192 N N . ARG A 1 158 ? 2.632 15.861 8.000 1.00 69.62 158 ARG A N 1
ATOM 1193 C CA . ARG A 1 158 ? 2.250 16.464 6.723 1.00 69.62 158 ARG A CA 1
ATOM 1194 C C . ARG A 1 158 ? 1.721 17.878 6.926 1.00 69.62 158 ARG A C 1
ATOM 1196 O O . ARG A 1 158 ? 0.856 18.137 7.759 1.00 69.62 158 ARG A O 1
ATOM 1203 N N . ALA A 1 159 ? 2.225 18.803 6.108 1.00 61.50 159 ALA A N 1
ATOM 1204 C CA . ALA A 1 159 ? 1.711 20.163 6.054 1.00 61.50 159 ALA A CA 1
ATOM 1205 C C . ALA A 1 159 ? 0.208 20.138 5.738 1.00 61.50 159 ALA A C 1
ATOM 1207 O O . ALA A 1 159 ? -0.212 19.469 4.789 1.00 61.50 159 ALA A O 1
ATOM 1208 N N . LYS A 1 160 ? -0.588 20.880 6.522 1.00 62.50 160 LYS A N 1
ATOM 1209 C CA . LYS A 1 160 ? -2.027 21.038 6.283 1.00 62.50 160 LYS A CA 1
ATOM 1210 C C . LYS A 1 160 ? -2.230 21.528 4.852 1.00 62.50 160 LYS A C 1
ATOM 1212 O O . LYS A 1 160 ? -1.816 22.633 4.501 1.00 62.50 160 LYS A O 1
ATOM 1217 N N . ARG A 1 161 ? -2.831 20.685 4.015 1.00 66.06 161 ARG A N 1
ATOM 1218 C CA . ARG A 1 161 ? -3.233 21.081 2.666 1.00 66.06 161 ARG A CA 1
ATOM 1219 C C . ARG A 1 161 ? -4.361 22.100 2.778 1.00 66.06 161 ARG A C 1
ATOM 1221 O O . ARG A 1 161 ? -5.073 22.148 3.780 1.00 66.06 161 ARG A O 1
ATOM 1228 N N . LYS A 1 162 ? -4.506 22.944 1.755 1.00 68.88 162 LYS A N 1
ATOM 1229 C CA . LYS A 1 162 ? -5.671 23.823 1.655 1.00 68.88 162 LYS A CA 1
ATOM 1230 C C . LYS A 1 162 ? -6.905 22.924 1.620 1.00 68.88 162 LYS A C 1
ATOM 1232 O O . LYS A 1 162 ? -7.012 22.116 0.703 1.00 68.88 162 LYS A O 1
ATOM 1237 N N . HIS A 1 163 ? -7.777 23.062 2.617 1.00 71.88 163 HIS A N 1
ATOM 1238 C CA . HIS A 1 163 ? -9.027 22.317 2.675 1.00 71.88 163 HIS A CA 1
ATOM 1239 C C . HIS A 1 163 ? -9.803 22.553 1.379 1.00 71.88 163 HIS A C 1
ATOM 1241 O O . HIS A 1 163 ? -10.016 23.703 0.975 1.00 71.88 163 HIS A O 1
ATOM 1247 N N . ILE A 1 164 ? -10.174 21.466 0.712 1.00 73.75 164 ILE A N 1
ATOM 1248 C CA . ILE A 1 164 ? -11.053 21.500 -0.452 1.00 73.75 164 ILE A CA 1
ATOM 1249 C C . ILE A 1 164 ? -12.395 20.967 0.028 1.00 73.75 164 ILE A C 1
ATOM 1251 O O . ILE A 1 164 ? -12.478 19.846 0.526 1.00 73.75 164 ILE A O 1
ATOM 1255 N N . GLU A 1 165 ? -13.439 21.777 -0.116 1.00 62.41 165 GLU A N 1
ATOM 1256 C CA . GLU A 1 165 ? -14.783 21.416 0.319 1.00 62.41 165 GLU A CA 1
ATOM 1257 C C . GLU A 1 165 ? -15.227 20.093 -0.331 1.00 62.41 165 GLU A C 1
ATOM 1259 O O . GLU A 1 165 ? -15.078 19.886 -1.537 1.00 62.41 165 GLU A O 1
ATOM 1264 N N . GLY A 1 166 ? -15.715 19.159 0.488 1.00 65.31 166 GLY A N 1
ATOM 1265 C CA . GLY A 1 166 ? -16.098 17.811 0.052 1.00 65.31 166 GLY A CA 1
ATOM 1266 C C . GLY A 1 166 ? -14.944 16.806 -0.087 1.00 65.31 166 GLY A C 1
ATOM 1267 O O . GLY A 1 166 ? -15.205 15.623 -0.317 1.00 65.31 166 GLY A O 1
ATOM 1268 N N . VAL A 1 167 ? -13.687 17.224 0.097 1.00 70.81 167 VAL A N 1
ATOM 1269 C CA . VAL A 1 167 ? -12.512 16.340 0.094 1.00 70.81 167 VAL A CA 1
ATOM 1270 C C . VAL A 1 167 ? -12.037 16.106 1.526 1.00 70.81 167 VAL A C 1
ATOM 1272 O O . VAL A 1 167 ? -11.945 17.024 2.337 1.00 70.81 167 VAL A O 1
ATOM 1275 N N . ARG A 1 168 ? -11.742 14.845 1.850 1.00 72.69 168 ARG A N 1
ATOM 1276 C CA . ARG A 1 168 ? -11.139 14.476 3.134 1.00 72.69 168 ARG A CA 1
ATOM 1277 C C . ARG A 1 168 ? -9.685 14.942 3.186 1.00 72.69 168 ARG A C 1
ATOM 1279 O O . ARG A 1 168 ? -8.919 14.617 2.284 1.00 72.69 168 ARG A O 1
ATOM 1286 N N . ASP A 1 169 ? -9.313 15.615 4.272 1.00 77.69 169 ASP A N 1
ATOM 1287 C CA . ASP A 1 169 ? -7.924 16.021 4.543 1.00 77.69 169 ASP A CA 1
ATOM 1288 C C . ASP A 1 169 ? -7.076 14.895 5.166 1.00 77.69 169 ASP A C 1
ATOM 1290 O O . ASP A 1 169 ? -5.870 15.055 5.349 1.00 77.69 169 ASP A O 1
ATOM 1294 N N . ASP A 1 170 ? -7.702 13.765 5.506 1.00 84.12 170 ASP A N 1
ATOM 1295 C CA . ASP A 1 170 ? -7.041 12.598 6.091 1.00 84.12 170 ASP A CA 1
ATOM 1296 C C . ASP A 1 170 ? -6.183 11.861 5.043 1.00 84.12 170 ASP A C 1
ATOM 1298 O O . ASP A 1 170 ? -6.539 11.765 3.864 1.00 84.12 170 ASP A O 1
ATOM 1302 N N . GLU A 1 171 ? -5.076 11.267 5.485 1.00 88.31 171 GLU A N 1
ATOM 1303 C CA . GLU A 1 171 ? -4.277 10.364 4.663 1.00 88.31 171 GLU A CA 1
ATOM 1304 C C . GLU A 1 171 ? -4.960 9.005 4.531 1.00 88.31 171 GLU A C 1
ATOM 1306 O O . GLU A 1 171 ? -5.708 8.575 5.412 1.00 88.31 171 GLU A O 1
ATOM 1311 N N . VAL A 1 172 ? -4.682 8.309 3.428 1.00 89.88 172 VAL A N 1
ATOM 1312 C CA . VAL A 1 172 ? -5.266 6.999 3.138 1.00 89.88 172 VAL A CA 1
ATOM 1313 C C . VAL A 1 172 ? -4.185 5.964 2.874 1.00 89.88 172 VAL A C 1
ATOM 1315 O O . VAL A 1 172 ? -3.263 6.180 2.090 1.00 89.88 172 VAL A O 1
ATOM 1318 N N . TYR A 1 173 ? -4.329 4.803 3.505 1.00 90.31 173 TYR A N 1
ATOM 1319 C CA . TYR A 1 173 ? -3.499 3.635 3.261 1.00 90.31 173 TYR A CA 1
ATOM 1320 C C . TYR A 1 173 ? -4.353 2.431 2.880 1.00 90.31 173 TYR A C 1
ATOM 1322 O O . TYR A 1 173 ? -5.285 2.054 3.587 1.00 90.31 173 TYR A O 1
ATOM 1330 N N . VAL A 1 174 ? -4.021 1.798 1.756 1.00 90.38 174 VAL A N 1
ATOM 1331 C CA . VAL A 1 174 ? -4.711 0.594 1.286 1.00 90.38 174 VAL A CA 1
ATOM 1332 C C . VAL A 1 174 ? -4.094 -0.633 1.959 1.00 90.38 174 VAL A C 1
ATOM 1334 O O . VAL A 1 174 ? -2.950 -1.004 1.684 1.00 90.38 174 VAL A O 1
ATOM 1337 N N . VAL A 1 175 ? -4.866 -1.260 2.848 1.00 89.75 175 VAL A N 1
ATOM 1338 C CA . VAL A 1 175 ? -4.406 -2.329 3.746 1.00 89.75 175 VAL A CA 1
ATOM 1339 C C . VAL A 1 175 ? -4.141 -3.628 2.987 1.00 89.75 175 VAL A C 1
ATOM 1341 O O . VAL A 1 175 ? -3.139 -4.294 3.236 1.00 89.75 175 VAL A O 1
ATOM 1344 N N . CYS A 1 176 ? -5.014 -3.985 2.044 1.00 84.75 176 CYS A N 1
ATOM 1345 C CA . CYS A 1 176 ? -4.961 -5.246 1.305 1.00 84.75 176 CYS A CA 1
ATOM 1346 C C . CYS A 1 176 ? -5.045 -5.022 -0.212 1.00 84.75 176 CYS A C 1
ATOM 1348 O O . CYS A 1 176 ? -5.553 -3.989 -0.651 1.00 84.75 176 CYS A O 1
ATOM 1350 N N . PRO A 1 177 ? -4.567 -5.972 -1.038 1.00 85.44 177 PRO A N 1
ATOM 1351 C CA . PRO A 1 177 ? -4.770 -5.900 -2.484 1.00 85.44 177 PRO A CA 1
ATOM 1352 C C . PRO A 1 177 ? -6.264 -5.926 -2.863 1.00 85.44 177 PRO A C 1
ATOM 1354 O O . PRO A 1 177 ? -7.070 -6.426 -2.071 1.00 85.44 177 PRO A O 1
ATOM 1357 N N . PRO A 1 178 ? -6.616 -5.459 -4.077 1.00 87.62 178 PRO A N 1
ATOM 1358 C CA . PRO A 1 178 ? -7.970 -5.557 -4.617 1.00 87.62 178 PRO A CA 1
ATOM 1359 C C . PRO A 1 178 ? -8.449 -7.011 -4.714 1.00 87.62 178 PRO A C 1
ATOM 1361 O O . PRO A 1 178 ? -7.679 -7.889 -5.117 1.00 87.62 178 PRO A O 1
ATOM 1364 N N . ARG A 1 179 ? -9.698 -7.265 -4.310 1.00 90.38 179 ARG A N 1
ATOM 1365 C CA . ARG A 1 179 ? -10.342 -8.588 -4.285 1.00 90.38 179 ARG A CA 1
ATOM 1366 C C . ARG A 1 179 ? -11.852 -8.488 -4.498 1.00 90.38 179 ARG A C 1
ATOM 1368 O O . ARG A 1 179 ? -12.445 -7.419 -4.360 1.00 90.38 179 ARG A O 1
ATOM 1375 N N . ALA A 1 180 ? -12.473 -9.644 -4.728 1.00 91.62 180 ALA A N 1
ATOM 1376 C CA . ALA A 1 180 ? -13.922 -9.802 -4.730 1.00 91.62 180 ALA A CA 1
ATOM 1377 C C . ALA A 1 180 ? -14.565 -9.245 -3.454 1.00 91.62 180 ALA A C 1
ATOM 1379 O O . ALA A 1 180 ? -14.054 -9.456 -2.346 1.00 91.62 180 ALA A O 1
ATOM 1380 N N . LYS A 1 181 ? -15.722 -8.595 -3.610 1.00 91.38 181 LYS A N 1
ATOM 1381 C CA . LYS A 1 181 ? -16.420 -7.856 -2.548 1.00 91.38 181 LYS A CA 1
ATOM 1382 C C . LYS A 1 181 ? -16.579 -8.654 -1.251 1.00 91.38 181 LYS A C 1
ATOM 1384 O O . LYS A 1 181 ? -16.145 -8.206 -0.196 1.00 91.38 181 LYS A O 1
ATOM 1389 N N . VAL A 1 182 ? -17.115 -9.872 -1.342 1.00 92.00 182 VAL A N 1
ATOM 1390 C CA . VAL A 1 182 ? -17.373 -10.747 -0.181 1.00 92.00 182 VAL A CA 1
ATOM 1391 C C . VAL A 1 182 ? -16.082 -11.088 0.570 1.00 92.00 182 VAL A C 1
ATOM 1393 O O . VAL A 1 182 ? -16.042 -11.067 1.798 1.00 92.00 182 VAL A O 1
ATOM 1396 N N . THR A 1 183 ? -14.994 -11.356 -0.157 1.00 92.19 183 THR A N 1
ATOM 1397 C CA . THR A 1 183 ? -13.684 -11.640 0.454 1.00 92.19 183 THR A CA 1
ATOM 1398 C C . THR A 1 183 ? -13.156 -10.416 1.201 1.00 92.19 183 THR A C 1
ATOM 1400 O O . THR A 1 183 ? -12.596 -10.540 2.292 1.00 92.19 183 THR A O 1
ATOM 1403 N N . THR A 1 184 ? -13.348 -9.230 0.625 1.00 92.31 184 THR A N 1
ATOM 1404 C CA . THR A 1 184 ? -12.939 -7.959 1.224 1.00 92.31 184 THR A CA 1
ATOM 1405 C C . THR A 1 184 ? -13.771 -7.621 2.462 1.00 92.31 184 THR A C 1
ATOM 1407 O O . THR A 1 184 ? -13.202 -7.170 3.452 1.00 92.31 184 THR A O 1
ATOM 1410 N N . GLU A 1 185 ? -15.075 -7.909 2.471 1.00 92.25 185 GLU A N 1
ATOM 1411 C CA . GLU A 1 185 ? -15.941 -7.739 3.649 1.00 92.25 185 GLU A CA 1
ATOM 1412 C C . GLU A 1 185 ? -15.515 -8.640 4.815 1.00 92.25 185 GLU A C 1
ATOM 1414 O O . GLU A 1 185 ? -15.420 -8.181 5.957 1.00 92.25 185 GLU A O 1
ATOM 1419 N N . VAL A 1 186 ? -15.211 -9.914 4.541 1.00 92.94 186 VAL A N 1
ATOM 1420 C CA . VAL A 1 186 ? -14.691 -10.842 5.559 1.00 92.94 186 VAL A CA 1
ATOM 1421 C C . VAL A 1 186 ? -13.369 -10.324 6.121 1.00 92.94 186 VAL A C 1
ATOM 1423 O O . VAL A 1 186 ? -13.200 -10.263 7.338 1.00 92.94 186 VAL A O 1
ATOM 1426 N N . PHE A 1 187 ? -12.459 -9.885 5.248 1.00 93.12 187 PHE A N 1
ATOM 1427 C CA . PHE A 1 187 ? -11.181 -9.320 5.669 1.00 93.12 187 PHE A CA 1
ATOM 1428 C C . PHE A 1 187 ? -11.354 -8.041 6.502 1.00 93.12 187 PHE A C 1
ATOM 1430 O O . PHE A 1 187 ? -10.711 -7.911 7.544 1.00 93.12 187 PHE A O 1
ATOM 1437 N N . LEU A 1 188 ? -12.250 -7.130 6.102 1.00 93.56 188 LEU A N 1
ATOM 1438 C CA . LEU A 1 188 ? -12.575 -5.920 6.860 1.00 93.56 188 LEU A CA 1
ATOM 1439 C C . LEU A 1 188 ? -12.994 -6.276 8.287 1.00 93.56 188 LEU A C 1
ATOM 1441 O O . LEU A 1 188 ? -12.441 -5.726 9.235 1.00 93.56 188 LEU A O 1
ATOM 1445 N N . ARG A 1 189 ? -13.927 -7.224 8.445 1.00 92.81 189 ARG A N 1
ATOM 1446 C CA . ARG A 1 189 ? -14.386 -7.675 9.767 1.00 92.81 189 ARG A CA 1
ATOM 1447 C C . ARG A 1 189 ? -13.235 -8.234 10.597 1.00 92.81 189 ARG A C 1
ATOM 1449 O O . ARG A 1 189 ? -13.109 -7.859 11.755 1.00 92.81 189 ARG A O 1
ATOM 1456 N N . SER A 1 190 ? -12.364 -9.057 10.009 1.00 93.56 190 SER A N 1
ATOM 1457 C CA . SER A 1 190 ? -11.186 -9.584 10.709 1.00 93.56 190 SER A CA 1
ATOM 1458 C C . SER A 1 190 ? -10.238 -8.479 11.184 1.00 93.56 190 SER A C 1
ATOM 1460 O O . SER A 1 190 ? -9.782 -8.531 12.324 1.00 93.56 190 SER A O 1
ATOM 1462 N N . VAL A 1 191 ? -9.980 -7.460 10.355 1.00 92.88 191 VAL A N 1
ATOM 1463 C CA . VAL A 1 191 ? -9.143 -6.312 10.744 1.00 92.88 191 VAL A CA 1
ATOM 1464 C C . VAL A 1 191 ? -9.809 -5.499 11.851 1.00 92.88 191 VAL A C 1
ATOM 1466 O O . VAL A 1 191 ? -9.141 -5.147 12.818 1.00 92.88 191 VAL A O 1
ATOM 1469 N N . VAL A 1 192 ? -11.115 -5.231 11.760 1.00 92.75 192 VAL A N 1
ATOM 1470 C CA . VAL A 1 192 ? -11.860 -4.528 12.818 1.00 92.75 192 VAL A CA 1
ATOM 1471 C C . VAL A 1 192 ? -11.785 -5.303 14.129 1.00 92.75 192 VAL A C 1
ATOM 1473 O O . VAL A 1 192 ? -11.403 -4.731 15.142 1.00 92.75 192 VAL A O 1
ATOM 1476 N N . THR A 1 193 ? -12.074 -6.607 14.122 1.00 93.44 193 THR A N 1
ATOM 1477 C CA . THR A 1 193 ? -11.985 -7.452 15.322 1.00 93.44 193 THR A CA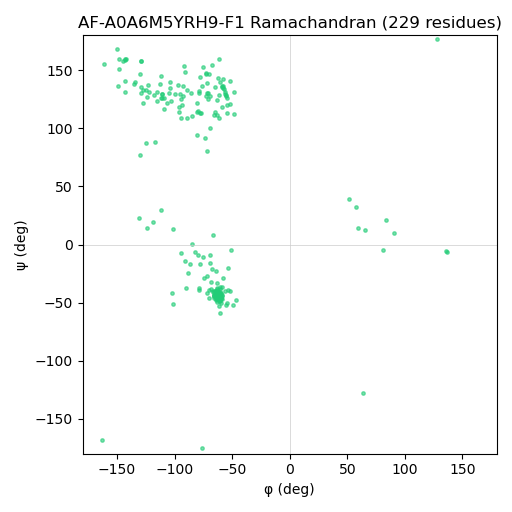 1
ATOM 1478 C C . THR A 1 193 ? -10.578 -7.444 15.914 1.00 93.44 193 THR A C 1
ATOM 1480 O O . THR A 1 193 ? -10.429 -7.303 17.126 1.00 93.44 193 THR A O 1
ATOM 1483 N N . PHE A 1 194 ? -9.544 -7.541 15.074 1.00 93.12 194 PHE A N 1
ATOM 1484 C CA . PHE A 1 194 ? -8.154 -7.457 15.513 1.00 93.12 194 PHE A CA 1
ATOM 1485 C C . PHE A 1 194 ? -7.842 -6.106 16.172 1.00 93.12 194 PHE A C 1
ATOM 1487 O O . PHE A 1 194 ? -7.324 -6.075 17.287 1.00 93.12 194 PHE A O 1
ATOM 1494 N N . LEU A 1 195 ? -8.212 -4.992 15.537 1.00 91.19 195 LEU A N 1
ATOM 1495 C CA . LEU A 1 195 ? -7.987 -3.650 16.075 1.00 91.19 195 LEU A CA 1
ATOM 1496 C C . LEU A 1 195 ? -8.773 -3.408 17.376 1.00 91.19 195 LEU A C 1
ATOM 1498 O O . LEU A 1 195 ? -8.214 -2.879 18.335 1.00 91.19 195 LEU A O 1
ATOM 1502 N N . CYS A 1 196 ? -10.023 -3.867 17.466 1.00 91.06 196 CYS A N 1
ATOM 1503 C CA . CYS A 1 196 ? -10.804 -3.802 18.702 1.00 91.06 196 CYS A CA 1
ATOM 1504 C C . CYS A 1 196 ? -10.180 -4.643 19.825 1.00 91.06 196 CYS A C 1
ATOM 1506 O O . CYS A 1 196 ? -10.161 -4.203 20.972 1.00 91.06 196 CYS A O 1
ATOM 1508 N N . SER A 1 197 ? -9.611 -5.815 19.511 1.00 89.31 197 SER A N 1
ATOM 1509 C CA . SER A 1 197 ? -8.960 -6.681 20.511 1.00 89.31 197 SER A CA 1
ATOM 1510 C C . SER A 1 197 ? -7.731 -6.045 21.167 1.00 89.31 197 SER A C 1
ATOM 1512 O O . SER A 1 197 ? -7.375 -6.405 22.286 1.00 89.31 197 SER A O 1
ATOM 1514 N N . VAL A 1 198 ? -7.117 -5.063 20.501 1.00 85.94 198 VAL A N 1
ATOM 1515 C CA . VAL A 1 198 ? -5.999 -4.271 21.032 1.00 85.94 198 VAL A CA 1
ATOM 1516 C C . VAL A 1 198 ? -6.434 -2.889 21.532 1.00 85.94 198 VAL A C 1
ATOM 1518 O O . VAL A 1 198 ? -5.600 -2.018 21.773 1.00 85.94 198 VAL A O 1
ATOM 1521 N N . GLY A 1 199 ? -7.743 -2.676 21.686 1.00 84.31 199 GLY A N 1
ATOM 1522 C CA . GLY A 1 199 ? -8.327 -1.484 22.290 1.00 84.31 199 GLY A CA 1
ATOM 1523 C C . GLY A 1 199 ? -8.660 -0.346 21.327 1.00 84.31 199 GLY A C 1
ATOM 1524 O O . GLY A 1 199 ? -8.975 0.736 21.799 1.00 84.31 199 GLY A O 1
ATOM 1525 N N . VAL A 1 200 ? -8.605 -0.516 20.003 1.00 85.12 200 VAL A N 1
ATOM 1526 C CA . VAL A 1 200 ? -9.102 0.518 19.073 1.00 85.12 200 VAL A CA 1
ATOM 1527 C C . VAL A 1 200 ? -10.632 0.469 19.035 1.00 85.12 200 VAL A C 1
ATOM 1529 O O . VAL A 1 200 ? -11.212 -0.493 18.543 1.00 85.12 200 VAL A O 1
ATOM 1532 N N . GLU A 1 201 ? -11.298 1.511 19.523 1.00 86.88 201 GLU A N 1
ATOM 1533 C CA . GLU A 1 201 ? -12.764 1.581 19.567 1.00 86.88 201 GLU A CA 1
ATOM 1534 C C . GLU A 1 201 ? -13.339 1.984 18.206 1.00 86.88 201 GLU A C 1
ATOM 1536 O O . GLU A 1 201 ? -13.420 3.164 17.870 1.00 86.88 201 GLU A O 1
ATOM 1541 N N . LEU A 1 202 ? -13.712 0.986 17.402 1.00 85.69 202 LEU A N 1
ATOM 1542 C CA . LEU A 1 202 ? -14.295 1.162 16.073 1.00 85.69 202 LEU A CA 1
ATOM 1543 C C . LEU A 1 202 ? -15.807 0.927 16.100 1.00 85.69 202 LEU A C 1
ATOM 1545 O O . LEU A 1 202 ? -16.269 -0.157 16.451 1.00 85.69 202 LEU A O 1
ATOM 1549 N N . HIS A 1 203 ? -16.573 1.920 15.652 1.00 84.94 203 HIS A N 1
ATOM 1550 C CA . HIS A 1 203 ? -18.031 1.867 15.598 1.00 84.94 203 HIS A CA 1
ATOM 1551 C C . HIS A 1 203 ? -18.533 1.854 14.153 1.00 84.94 203 HIS A C 1
ATOM 1553 O O . HIS A 1 203 ? -18.010 2.601 13.317 1.00 84.94 203 HIS A O 1
ATOM 1559 N N . PRO A 1 204 ? -19.545 1.026 13.837 1.00 84.88 204 PRO A N 1
ATOM 1560 C CA . PRO A 1 204 ? -20.131 0.989 12.506 1.00 84.88 204 PRO A CA 1
ATOM 1561 C C . PRO A 1 204 ? -20.808 2.326 12.189 1.00 84.88 204 PRO A C 1
ATOM 1563 O O . PRO A 1 204 ? -21.527 2.894 13.010 1.00 84.88 204 PRO A O 1
ATOM 1566 N N . VAL A 1 205 ? -20.580 2.833 10.981 1.00 84.31 205 VAL A N 1
ATOM 1567 C CA . VAL A 1 205 ? -21.272 4.010 10.445 1.00 84.31 205 VAL A CA 1
ATOM 1568 C C . VAL A 1 205 ? -22.509 3.536 9.679 1.00 84.31 205 VAL A C 1
ATOM 1570 O O . VAL A 1 205 ? -22.513 2.440 9.131 1.00 84.31 205 VAL A O 1
ATOM 1573 N N . ALA A 1 206 ? -23.549 4.370 9.575 1.00 68.25 206 ALA A N 1
ATOM 1574 C CA . ALA A 1 206 ? -24.779 4.051 8.833 1.00 68.25 206 ALA A CA 1
ATOM 1575 C C . ALA A 1 206 ? -24.549 3.608 7.368 1.00 68.25 206 ALA A C 1
ATOM 1577 O O . ALA A 1 206 ? -25.404 2.959 6.774 1.00 68.25 206 ALA A O 1
ATOM 1578 N N . LYS A 1 207 ? -23.387 3.922 6.775 1.00 64.94 207 LYS A N 1
ATOM 1579 C CA . LYS A 1 207 ? -22.919 3.252 5.557 1.00 64.94 207 LYS A CA 1
ATOM 1580 C C . LYS A 1 207 ? -22.344 1.888 5.942 1.00 64.94 207 LYS A C 1
ATOM 1582 O O . LYS A 1 207 ? -21.269 1.850 6.532 1.00 64.94 207 LYS A O 1
ATOM 1587 N N . GLU A 1 208 ? -23.008 0.810 5.521 1.00 62.44 208 GLU A N 1
ATOM 1588 C CA . GLU A 1 208 ? -22.788 -0.607 5.897 1.00 62.44 208 GLU A CA 1
ATOM 1589 C C . GLU A 1 208 ? -21.344 -1.154 5.783 1.00 62.44 208 GLU A C 1
ATOM 1591 O O . GLU A 1 208 ? -21.075 -2.274 6.199 1.00 62.44 208 GLU A O 1
ATOM 1596 N N . ASN A 1 209 ? -20.392 -0.370 5.274 1.00 79.25 209 ASN A N 1
ATOM 1597 C CA . ASN A 1 209 ? -19.028 -0.785 4.953 1.00 79.25 209 ASN A CA 1
ATOM 1598 C C . ASN A 1 209 ? -17.941 0.155 5.513 1.00 79.25 209 ASN A C 1
ATOM 1600 O O . ASN A 1 209 ? -16.829 0.215 4.981 1.00 79.25 209 ASN A O 1
ATOM 1604 N N . ALA A 1 210 ? -18.260 0.920 6.559 1.00 82.56 210 ALA A N 1
ATOM 1605 C CA . ALA A 1 210 ? -17.343 1.862 7.191 1.00 82.56 210 ALA A CA 1
ATOM 1606 C C . ALA A 1 210 ? -17.397 1.771 8.719 1.00 82.56 210 ALA A C 1
ATOM 1608 O O . ALA A 1 210 ? -18.471 1.722 9.317 1.00 82.56 210 ALA A O 1
ATOM 1609 N N . PHE A 1 211 ? -16.224 1.827 9.343 1.00 85.38 211 PHE A N 1
ATOM 1610 C CA . PHE A 1 211 ? -16.047 1.888 10.787 1.00 85.38 211 PHE A CA 1
ATOM 1611 C C . PHE A 1 211 ? -15.262 3.147 11.144 1.00 85.38 211 PHE A C 1
ATOM 1613 O O . PHE A 1 211 ? -14.225 3.421 10.541 1.00 85.38 211 PHE A O 1
ATOM 1620 N N . ARG A 1 212 ? -15.742 3.925 12.114 1.00 84.75 212 ARG A N 1
ATOM 1621 C CA . ARG A 1 212 ? -15.072 5.140 12.603 1.00 84.75 212 ARG A CA 1
ATOM 1622 C C . ARG A 1 212 ? -14.580 4.945 14.022 1.00 84.75 212 ARG A C 1
ATOM 1624 O O . ARG A 1 212 ? -15.238 4.274 14.810 1.00 84.75 212 ARG A O 1
ATOM 1631 N N . VAL A 1 213 ? -13.440 5.552 14.332 1.00 81.12 213 VAL A N 1
ATOM 1632 C CA . VAL A 1 213 ? -12.965 5.631 15.712 1.00 81.12 213 VAL A CA 1
ATOM 1633 C C . VAL A 1 213 ? -13.848 6.620 16.466 1.00 81.12 213 VAL A C 1
ATOM 1635 O O . VAL A 1 213 ? -14.102 7.720 15.968 1.00 81.12 213 VAL A O 1
ATOM 1638 N N . VAL A 1 214 ? -14.348 6.229 17.639 1.00 71.38 214 VAL A N 1
ATOM 1639 C CA . VAL A 1 214 ? -14.993 7.185 18.547 1.00 71.38 214 VAL A CA 1
ATOM 1640 C C . VAL A 1 214 ? -13.902 8.079 19.109 1.00 71.38 214 VAL A C 1
ATOM 1642 O O . VAL A 1 214 ? -12.884 7.592 19.603 1.00 71.38 214 VAL A O 1
ATOM 1645 N N . ALA A 1 215 ? -14.079 9.392 18.957 1.00 56.91 215 ALA A N 1
ATOM 1646 C CA . ALA A 1 215 ? -13.172 10.355 19.552 1.00 56.91 215 ALA A CA 1
ATOM 1647 C C . ALA A 1 215 ? -13.086 10.046 21.049 1.00 56.91 215 ALA A C 1
ATOM 1649 O O . ALA A 1 215 ? -14.102 10.037 21.738 1.00 56.91 215 ALA A O 1
ATOM 1650 N N . ILE A 1 216 ? -11.882 9.744 21.531 1.00 52.50 216 ILE A N 1
ATOM 1651 C CA . ILE A 1 216 ? -11.644 9.649 22.966 1.00 52.50 216 ILE A CA 1
ATOM 1652 C C . ILE A 1 216 ? -11.872 11.069 23.489 1.00 52.50 216 ILE A C 1
ATOM 1654 O O . ILE A 1 216 ? -11.147 11.984 23.087 1.00 52.50 216 ILE A O 1
ATOM 1658 N N . ASP A 1 217 ? -12.910 11.257 24.308 1.00 38.41 217 ASP A N 1
ATOM 1659 C CA . ASP A 1 217 ? -13.216 12.536 24.950 1.00 38.41 217 ASP A CA 1
ATOM 1660 C C . ASP A 1 217 ? -11.935 13.087 25.595 1.00 38.41 217 ASP A C 1
ATOM 1662 O O . ASP A 1 217 ? -11.381 12.493 26.522 1.00 38.41 217 ASP A O 1
ATOM 1666 N N . GLY A 1 218 ? -11.419 14.191 25.045 1.00 44.03 218 GLY A N 1
ATOM 1667 C CA . GLY A 1 218 ? -10.153 14.796 25.471 1.00 44.03 218 GLY A CA 1
ATOM 1668 C C . GLY A 1 218 ? -9.198 15.242 24.359 1.00 44.03 218 GLY A C 1
ATOM 1669 O O . GLY A 1 218 ? -8.193 15.874 24.676 1.00 44.03 218 GLY A O 1
ATOM 1670 N N . ASP A 1 219 ? -9.481 14.981 23.077 1.00 40.38 219 ASP A N 1
ATOM 1671 C CA . ASP A 1 219 ? -8.705 15.573 21.973 1.00 40.38 219 ASP A CA 1
ATOM 1672 C C . ASP A 1 219 ? -9.178 17.025 21.701 1.00 40.38 219 ASP A C 1
ATOM 1674 O O . ASP A 1 219 ? -10.322 17.217 21.266 1.00 40.38 219 ASP A O 1
ATOM 1678 N N . PRO A 1 220 ? -8.350 18.071 21.933 1.00 41.31 220 PRO A N 1
ATOM 1679 C CA . PRO A 1 220 ? -8.743 19.489 21.840 1.00 41.31 220 PRO A CA 1
ATOM 1680 C C . PRO A 1 220 ? -9.096 19.977 20.422 1.00 41.31 220 PRO A C 1
ATOM 1682 O O . PRO A 1 220 ? -9.267 21.174 20.201 1.00 41.31 220 PRO A O 1
ATOM 1685 N N . LEU A 1 221 ? -9.178 19.076 19.441 1.00 46.75 221 LEU A N 1
ATOM 1686 C CA . LEU A 1 221 ? -9.354 19.392 18.023 1.00 46.75 221 LEU A CA 1
ATOM 1687 C C . LEU A 1 221 ? -10.574 18.719 17.384 1.00 46.75 221 LEU A C 1
ATOM 1689 O O . LEU A 1 221 ? -10.704 18.722 16.158 1.00 46.75 221 LEU A O 1
ATOM 1693 N N . THR A 1 222 ? -11.493 18.182 18.185 1.00 43.78 222 THR A N 1
ATOM 1694 C CA . THR A 1 222 ? -12.807 17.775 17.673 1.00 43.78 222 THR A CA 1
ATOM 1695 C C . THR A 1 222 ? -13.686 19.026 17.555 1.00 43.78 222 THR A C 1
ATOM 1697 O O . THR A 1 222 ? -13.971 19.645 18.583 1.00 43.78 222 THR A O 1
ATOM 1700 N N . PRO A 1 223 ? -14.107 19.464 16.350 1.00 38.78 223 PRO A N 1
ATOM 1701 C CA . PRO A 1 223 ? -15.104 20.523 16.256 1.00 38.78 223 PRO A CA 1
ATOM 1702 C C . PRO A 1 223 ? -16.390 20.046 16.948 1.00 38.78 223 PRO A C 1
ATOM 1704 O O . PRO A 1 223 ? -16.739 18.868 16.814 1.00 38.78 223 PRO A O 1
ATOM 1707 N N . PRO A 1 224 ? -17.083 20.921 17.700 1.00 35.88 224 PRO A N 1
ATOM 1708 C CA . PRO A 1 224 ? -18.298 20.537 18.400 1.00 35.88 224 PRO A CA 1
ATOM 1709 C C . PRO A 1 224 ? -19.306 19.982 17.395 1.00 35.88 224 PRO A C 1
ATOM 1711 O O . PRO A 1 224 ? -19.518 20.566 16.328 1.00 35.88 224 PRO A O 1
ATOM 1714 N N . SER A 1 225 ? -19.917 18.848 17.740 1.00 39.59 225 SER A N 1
ATOM 1715 C CA . SER A 1 225 ? -21.053 18.307 16.999 1.00 39.59 225 SER A CA 1
ATOM 1716 C C . SER A 1 225 ? -22.079 19.424 16.782 1.00 39.59 225 SER A C 1
ATOM 1718 O O . SER A 1 225 ? -22.406 20.125 17.746 1.00 39.59 225 SER A O 1
ATOM 1720 N N . PRO A 1 226 ? -22.588 19.627 15.552 1.00 40.53 226 PRO A N 1
ATOM 1721 C CA . PRO A 1 226 ? -23.646 20.599 15.338 1.00 40.53 226 PRO A CA 1
ATOM 1722 C C . PRO A 1 226 ? -24.836 20.220 16.232 1.00 40.53 226 PRO A C 1
ATOM 1724 O O . PRO A 1 226 ? -25.167 19.031 16.318 1.00 40.53 226 PRO A O 1
ATOM 1727 N N . PRO A 1 227 ? -25.449 21.189 16.935 1.00 39.44 227 PRO A N 1
ATOM 1728 C CA . PRO A 1 227 ? -26.587 20.912 17.796 1.00 39.44 227 PRO A CA 1
ATOM 1729 C C . PRO A 1 227 ? -27.670 20.224 16.968 1.00 39.44 227 PRO A C 1
ATOM 1731 O O . PRO A 1 227 ? -28.015 20.678 15.876 1.00 39.44 227 PRO A O 1
ATOM 1734 N N . GLY A 1 228 ? -28.146 19.087 17.479 1.00 34.78 228 GLY A N 1
ATOM 1735 C CA . GLY A 1 228 ? -29.162 18.278 16.828 1.00 34.78 228 GLY A CA 1
ATOM 1736 C C . GLY A 1 228 ? -30.365 19.134 16.453 1.00 34.78 228 GLY A C 1
ATOM 1737 O O . GLY A 1 228 ? -31.005 19.735 17.313 1.00 34.78 228 GLY A O 1
ATOM 1738 N N . LEU A 1 229 ? -30.674 19.175 15.159 1.00 33.75 229 LEU A N 1
ATOM 1739 C CA . LEU A 1 229 ? -31.985 19.588 14.688 1.00 33.75 229 LEU A CA 1
ATOM 1740 C C . LEU A 1 229 ? -32.943 18.440 14.995 1.00 33.75 229 LEU A C 1
ATOM 1742 O O . LEU A 1 229 ? -33.079 17.493 14.226 1.00 33.75 229 LEU A O 1
ATOM 1746 N N . SER A 1 230 ? -33.562 18.519 16.168 1.00 35.00 230 SER A N 1
ATOM 1747 C CA . SER A 1 230 ? -34.833 17.863 16.429 1.00 35.00 230 SER A CA 1
ATOM 1748 C C . SER A 1 230 ? -35.896 18.513 15.544 1.00 35.00 230 SER A C 1
ATOM 1750 O O . SER A 1 230 ? -36.248 19.673 15.775 1.00 35.00 230 SER A O 1
ATOM 1752 N N . VAL A 1 231 ? -36.394 17.767 14.559 1.00 39.44 231 VAL A N 1
ATOM 1753 C CA . VAL A 1 231 ? -37.747 17.921 14.008 1.00 39.44 231 VAL A CA 1
ATOM 1754 C C . VAL A 1 231 ? -38.337 16.530 13.854 1.00 39.44 231 VAL A C 1
ATOM 1756 O O . VAL A 1 231 ? -37.651 15.682 13.240 1.00 39.44 231 VAL A O 1
#

Solvent-accessible surface area (backbone atoms only — not comparable to full-atom values): 13388 Å² total; per-residue (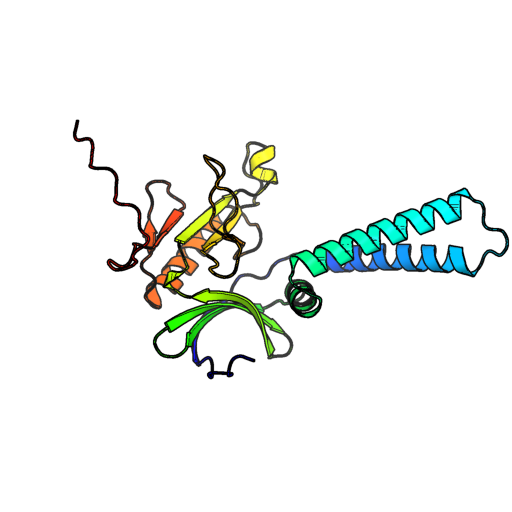Å²): 139,80,80,86,71,76,72,46,77,77,48,74,47,81,38,71,50,49,82,55,44,68,62,50,51,54,51,50,50,51,52,49,48,55,50,51,51,31,53,46,54,66,70,72,42,95,79,56,60,64,68,60,52,53,51,29,52,52,52,50,50,51,52,50,50,52,52,50,50,51,24,56,74,48,74,31,65,67,53,32,50,52,58,58,55,46,46,68,27,76,40,27,31,40,37,32,26,37,62,82,96,41,53,31,43,32,36,32,32,43,53,95,92,39,79,47,72,80,44,78,44,47,60,89,32,49,47,32,45,33,61,44,73,30,70,62,21,68,73,65,77,45,92,61,42,33,19,27,40,34,41,30,28,59,62,89,86,57,78,84,68,82,86,48,92,96,55,78,88,59,44,78,43,74,74,44,53,64,28,42,59,70,63,35,52,54,49,48,52,51,52,50,53,54,42,40,74,75,68,46,60,68,41,80,42,97,56,95,52,34,30,33,47,65,79,66,90,83,59,97,78,68,76,77,76,76,79,80,82,86,126

Foldseek 3Di:
DDDCPPWDWDDKDWAQAAPDPVVVVVVVVVLVVLLVVLVCQVPPDPPHDPVSVVVSVVSVVVVCVVVVVLQVVLVHDVSSVQVVVSNVARTWMWTWTDDDPWIKIFTWGADPNDTDTNDIATLLFWFKKFKDADPCCVVVVHDPQFIFIKTWGDDPPDDQDDDDPPDDSTDIDTRHGRGHPVVRQVVSVVVVVRCVVVPFQWDDDPPNGMTGGDNPPPDPPDDDDDPDPDD

Organism: NCBI:txid2774151

Secondary structure (DSSP, 8-state):
-------EEEEEEEEPP-S-HHHHHHHHHHHHHHHHHHHHHHHH-SS--HHHHHHHHHHHHHHHHHHHHHHHHTTSHHHHHHHHHHTT-SEEEEEEEEETTEEEEEEEEEETTEEEEEEEEEGGGEEEEEEE--HHHHHHSS--S-BEEEEEE--TTS--PPP-TTS--SEEEE-S--B-HHHHHHHHHHHHHHHHHTT--EEE-SSTTEEEEPP-TT-TT-PPPPPP---

pLDDT: mean 81.22, std 15.34, range [31.41, 94.31]

Mean predicted aligned error: 9.99 Å